Protein AF-0000000083256961 (afdb_homodimer)

Sequence (188 aa):
MKYIPSKFSRWLTNYGMLPKDVIYDYPRVTMIGNIHLYIENHKGLLSFNETTITVKQDQGKIIIQGKQLVIKNLLAEEIVIEGVIDHVSWESSTMKYIPSKFSRWLTNYGMLPKDVIYDYPRVTMIGNIHLYIENHKGLLSFNETTITVKQDQGKIIIQGKQLVIKNLLAEEIVIEGVIDHVSWESST

Secondary structure (DSSP, 8-state):
------HHHHHHHS-S---HHHHHHS-EEEEETTTEEEEES---EEEE-SSEEEEEETTEEEEEEEEEEEEEEEETTEEEEEEEEEEEEEEE--/------HHHHHHHS-S---HHHHHHS-EEEEETTTEEEEES---EEEE-SSEEEEEETTEEEEEEEEEEEEEEEETTEEEEEEEEEEEEEEE--

Solvent-accessible surface area (backbone atoms only — not comparable to full-atom values): 9956 Å² total; per-residue (Å²): 133,82,75,69,68,52,81,62,55,63,51,62,73,51,78,58,81,66,54,67,69,56,63,65,70,31,37,32,41,38,28,48,52,51,41,36,37,37,36,30,56,45,70,49,76,74,45,75,49,44,44,40,36,30,33,32,37,90,67,24,35,37,40,38,32,40,41,68,40,42,78,76,38,82,51,83,56,37,36,32,37,37,33,43,50,35,35,40,32,51,44,70,61,127,130,82,75,69,68,52,83,61,56,64,53,61,70,52,79,60,82,67,54,66,69,56,62,66,70,32,38,32,40,38,27,48,53,52,41,36,37,37,36,30,56,47,71,49,76,74,46,76,50,45,44,40,36,30,33,31,38,93,68,22,33,37,42,38,32,39,42,67,40,41,80,76,38,83,52,83,55,36,35,31,37,35,33,44,50,34,34,39,34,53,45,71,60,126

Radius of gyration: 16.5 Å; Cα contacts (8 Å, |Δi|>4): 415; chains: 2; bounding box: 36×58×37 Å

Foldseek 3Di:
DPPPPPPVVVCVVPPDDPDPVVVQCDWDWDDDQQFKIKIFNWPAWDDDDQAWTWTHDPFFIKIWGDGRKDWDDDDPGMTMIGDGTDDIDTDGDD/DPPPPPPVVVCVVPPDDPDPVVVQCDWDWDDDAQFKIKIFNWPAWDDDDQAWTWTHHPFFIKIWGDGRKDWDDDDPGMTMIGDGTDDIDTDGDD

Nearest PDB structures (foldseek):
  3ipf-assembly3_B  TM=9.556E-01  e=8.268E-04  Desulfitobacterium hafniense Y51
  3ipf-assembly2_A  TM=9.547E-01  e=1.086E-03  Desulfitobacterium hafniense Y51
  2ks0-assembly1_B  TM=7.762E-01  e=1.333E-02  Desulfitobacterium hafniense Y51
  5y6f-assembly1_A  TM=4.371E-01  e=9.894E-01  Escherichia coli K-12
  3ipf-assembly3_B  TM=9.556E-01  e=7.173E-04  Desulfitobacterium hafniense Y51

InterPro domains:
  IPR022476 Spore protein YabP/YqfC [PF07873] (28-92)
  IPR022477 Sporulation protein YqfC [TIGR02856] (10-91)
  IPR038705 YabP superfamily [G3DSA:2.60.40.2000] (36-90)

pLDDT: mean 80.2, std 20.06, range [33.22, 98.19]

Structure (mmCIF, N/CA/C/O backbone):
data_AF-0000000083256961-model_v1
#
loop_
_entity.id
_entity.type
_entity.pdbx_description
1 polymer 'Sporulation protein YqfC'
#
loop_
_atom_site.group_PDB
_atom_site.id
_atom_site.type_symbol
_atom_site.label_atom_id
_atom_site.label_alt_id
_atom_site.label_comp_id
_atom_site.label_asym_id
_atom_site.label_entity_id
_atom_site.label_seq_id
_atom_site.pdbx_PDB_ins_code
_atom_site.Cartn_x
_atom_site.Cartn_y
_atom_site.Cartn_z
_atom_site.occupancy
_atom_site.B_iso_or_equiv
_atom_site.auth_seq_id
_atom_site.auth_comp_id
_atom_site.auth_asym_id
_atom_site.auth_atom_id
_atom_site.pdbx_PDB_model_num
ATOM 1 N N . MET A 1 1 ? 4.371 33 2.996 1 33.22 1 MET A N 1
ATOM 2 C CA . MET A 1 1 ? 3.594 31.797 3.332 1 33.22 1 MET A CA 1
ATOM 3 C C . MET A 1 1 ? 4.508 30.641 3.723 1 33.22 1 MET A C 1
ATOM 5 O O . MET A 1 1 ? 5.34 30.203 2.926 1 33.22 1 MET A O 1
ATOM 9 N N . LYS A 1 2 ? 4.895 30.562 5.012 1 34.59 2 LYS A N 1
ATOM 10 C CA . LYS A 1 2 ? 5.902 29.672 5.566 1 34.59 2 LYS A CA 1
ATOM 11 C C . LYS A 1 2 ? 5.547 28.203 5.305 1 34.59 2 LYS A C 1
ATOM 13 O O . LYS A 1 2 ? 4.449 27.766 5.641 1 34.59 2 LYS A O 1
ATOM 18 N N . TYR A 1 3 ? 5.926 27.75 4.262 1 36 3 TYR A N 1
ATOM 19 C CA . TYR A 1 3 ? 5.746 26.344 3.891 1 36 3 TYR A CA 1
ATOM 20 C C . TYR A 1 3 ? 6.086 25.422 5.055 1 36 3 TYR A C 1
ATOM 22 O O . TYR A 1 3 ? 7.25 25.328 5.457 1 36 3 TYR A O 1
ATOM 30 N N . ILE A 1 4 ? 5.254 25.406 6.07 1 36.66 4 ILE A N 1
ATOM 31 C CA . ILE A 1 4 ? 5.426 24.5 7.195 1 36.66 4 ILE A CA 1
ATOM 32 C C . ILE A 1 4 ? 5.754 23.094 6.68 1 36.66 4 ILE A C 1
ATOM 34 O O . ILE A 1 4 ? 4.938 22.469 5.996 1 36.66 4 ILE A O 1
ATOM 38 N N . PRO A 1 5 ? 7.004 22.828 6.555 1 44.22 5 PRO A N 1
ATOM 39 C CA . PRO A 1 5 ? 7.301 21.484 6.07 1 44.22 5 PRO A CA 1
ATOM 40 C C . PRO A 1 5 ? 6.523 20.406 6.82 1 44.22 5 PRO A C 1
ATOM 42 O O . PRO A 1 5 ? 6.199 20.578 7.996 1 44.22 5 PRO A O 1
ATOM 45 N N . SER A 1 6 ? 5.629 19.734 6.262 1 46.56 6 SER A N 1
ATOM 46 C CA . SER A 1 6 ? 4.91 18.703 6.992 1 46.56 6 SER A CA 1
ATOM 47 C C . SER A 1 6 ? 5.855 17.891 7.875 1 46.56 6 SER A C 1
ATOM 49 O O . SER A 1 6 ? 7.059 17.844 7.613 1 46.56 6 SER A O 1
ATOM 51 N N . LYS A 1 7 ? 5.438 17.766 9.141 1 46.03 7 LYS A N 1
ATOM 52 C CA . LYS A 1 7 ? 6.188 17 10.133 1 46.03 7 LYS A CA 1
ATOM 53 C C . LYS A 1 7 ? 6.918 15.828 9.484 1 46.03 7 LYS A C 1
ATOM 55 O O . LYS A 1 7 ? 7.906 15.336 10.023 1 46.03 7 LYS A O 1
ATOM 60 N N . PHE A 1 8 ? 6.367 15.484 8.352 1 50.19 8 PHE A N 1
ATOM 61 C CA . PHE A 1 8 ? 6.945 14.305 7.715 1 50.19 8 PHE A CA 1
ATOM 62 C C . PHE A 1 8 ? 8.273 14.648 7.051 1 50.19 8 PHE A C 1
ATOM 64 O O . PHE A 1 8 ? 9.195 13.828 7.027 1 50.19 8 PHE A O 1
ATOM 71 N N . SER A 1 9 ? 8.367 15.781 6.477 1 51.47 9 SER A N 1
ATOM 72 C CA . SER A 1 9 ? 9.531 16.156 5.68 1 51.47 9 SER A CA 1
ATOM 73 C C . SER A 1 9 ? 10.812 16.078 6.5 1 51.47 9 SER A C 1
ATOM 75 O O . SER A 1 9 ? 11.867 15.719 5.973 1 51.47 9 SER A O 1
ATOM 77 N N . ARG A 1 10 ? 10.539 16.531 7.73 1 46.16 10 ARG A N 1
ATOM 78 C CA . ARG A 1 10 ? 11.805 16.625 8.461 1 46.16 10 ARG A CA 1
ATOM 79 C C . ARG A 1 10 ? 12.438 15.234 8.609 1 46.16 10 ARG A C 1
ATOM 81 O O . ARG A 1 10 ? 13.664 15.102 8.602 1 46.16 10 ARG A O 1
ATOM 88 N N . TRP A 1 11 ? 11.508 14.328 8.805 1 46.84 11 TRP A N 1
ATOM 89 C CA . TRP A 1 11 ? 12.07 13.031 9.164 1 46.84 11 TRP A CA 1
ATOM 90 C C . TRP A 1 11 ? 12.773 12.398 7.965 1 46.84 11 TRP A C 1
ATOM 92 O O . TRP A 1 11 ? 13.742 11.656 8.125 1 46.84 11 TRP A O 1
ATOM 102 N N . LEU A 1 12 ? 12.328 12.703 6.727 1 50.28 12 LEU A N 1
ATOM 103 C CA . LEU A 1 12 ? 12.977 12.086 5.574 1 50.28 12 LEU A CA 1
ATOM 104 C C . LEU A 1 12 ? 14.469 12.398 5.566 1 50.28 12 LEU A C 1
ATOM 106 O O . LEU A 1 12 ? 15.273 11.602 5.062 1 50.28 12 LEU A O 1
ATOM 110 N N . THR A 1 13 ? 14.648 13.594 5.773 1 46.91 13 THR A N 1
ATOM 111 C CA . THR A 1 13 ? 16.047 13.953 5.523 1 46.91 13 THR A CA 1
ATOM 112 C C . THR A 1 13 ? 16.984 13.031 6.297 1 46.91 13 THR A C 1
ATOM 114 O O . THR A 1 13 ? 18 12.586 5.762 1 46.91 13 THR A O 1
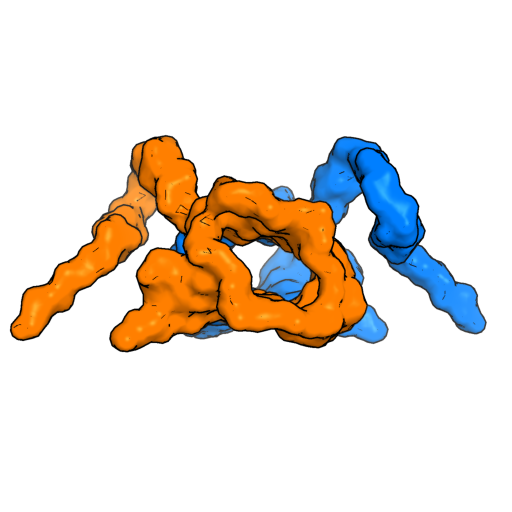ATOM 117 N N . ASN A 1 14 ? 16.797 12.969 7.699 1 47.41 14 ASN A N 1
ATOM 118 C CA . ASN A 1 14 ? 17.781 12.203 8.438 1 47.41 14 ASN A CA 1
ATOM 119 C C . ASN A 1 14 ? 17.344 10.758 8.641 1 47.41 14 ASN A C 1
ATOM 121 O O . ASN A 1 14 ? 16.219 10.508 9.094 1 47.41 14 ASN A O 1
ATOM 125 N N . TYR A 1 15 ? 17.625 9.898 7.727 1 46.94 15 TYR A N 1
ATOM 126 C CA . TYR A 1 15 ? 17.328 8.477 7.805 1 46.94 15 TYR A CA 1
ATOM 127 C C . TYR A 1 15 ? 17.312 8 9.25 1 46.94 15 TYR A C 1
ATOM 129 O O . TYR A 1 15 ? 17.297 6.797 9.516 1 46.94 15 TYR A O 1
ATOM 137 N N . GLY A 1 16 ? 17.531 8.883 10.148 1 51.03 16 GLY A N 1
ATOM 138 C CA . GLY A 1 16 ? 17.578 8.242 11.453 1 51.03 16 GLY A CA 1
ATOM 139 C C . GLY A 1 16 ? 16.297 7.527 11.82 1 51.03 16 GLY A C 1
ATOM 140 O O . GLY A 1 16 ? 15.336 7.516 11.047 1 51.03 16 GLY A O 1
ATOM 141 N N . MET A 1 17 ? 16.312 6.863 13 1 51.34 17 MET A N 1
ATOM 142 C CA . MET A 1 17 ? 15.266 6.066 13.633 1 51.34 17 MET A CA 1
ATOM 143 C C . MET A 1 17 ? 14.055 6.926 13.969 1 51.34 17 MET A C 1
ATOM 145 O O . MET A 1 17 ? 14.164 7.902 14.719 1 51.34 17 MET A O 1
ATOM 149 N N . LEU A 1 18 ? 13.234 7.113 13 1 53.03 18 LEU A N 1
ATOM 150 C CA . LEU A 1 18 ? 11.992 7.75 13.422 1 53.03 18 LEU A CA 1
ATOM 151 C C . LEU A 1 18 ? 11.578 7.266 14.812 1 53.03 18 LEU A C 1
ATOM 153 O O . LEU A 1 18 ? 11.734 6.082 15.133 1 53.03 18 LEU A O 1
ATOM 157 N N . PRO A 1 19 ? 11.508 8.242 15.711 1 56.62 19 PRO A N 1
ATOM 158 C CA . PRO A 1 19 ? 10.883 7.762 16.938 1 56.62 19 PRO A CA 1
ATOM 159 C C . PRO A 1 19 ? 9.641 6.902 16.688 1 56.62 19 PRO A C 1
ATOM 161 O O . PRO A 1 19 ? 8.906 7.152 15.727 1 56.62 19 PRO A O 1
ATOM 164 N N . LYS A 1 20 ? 9.641 5.82 17.281 1 56.66 20 LYS A N 1
ATOM 165 C CA . LYS A 1 20 ? 8.539 4.859 17.188 1 56.66 20 LYS A CA 1
ATOM 166 C C . LYS A 1 20 ? 7.188 5.559 17.234 1 56.66 20 LYS A C 1
ATOM 168 O O . LYS A 1 20 ? 6.242 5.145 16.578 1 56.66 20 LYS A O 1
ATOM 173 N N . ASP A 1 21 ? 7.188 6.652 18.109 1 56.31 21 ASP A N 1
ATOM 174 C CA . ASP A 1 21 ? 5.906 7.332 18.297 1 56.31 21 ASP A CA 1
ATOM 175 C C . ASP A 1 21 ? 5.434 7.957 16.984 1 56.31 21 ASP A C 1
ATOM 177 O O . ASP A 1 21 ? 4.23 8.008 16.703 1 56.31 21 ASP A O 1
ATOM 181 N N . VAL A 1 22 ? 6.277 8.477 16.203 1 58.16 22 VAL A N 1
ATOM 182 C CA . VAL A 1 22 ? 5.938 9.141 14.953 1 58.16 22 VAL A CA 1
ATOM 183 C C . VAL A 1 22 ? 5.488 8.102 13.922 1 58.16 22 VAL A C 1
ATOM 185 O O . VAL A 1 22 ? 4.516 8.328 13.195 1 58.16 22 VAL A O 1
ATOM 188 N N . ILE A 1 23 ? 6.25 7.07 13.953 1 60.84 23 ILE A N 1
ATOM 189 C CA . ILE A 1 23 ? 5.922 5.992 13.023 1 60.84 23 ILE A CA 1
ATOM 190 C C . ILE A 1 23 ? 4.484 5.527 13.266 1 60.84 23 ILE A C 1
ATOM 192 O O . ILE A 1 23 ? 3.742 5.285 12.312 1 60.84 23 ILE A O 1
ATOM 196 N N . TYR A 1 24 ? 4.141 5.695 14.562 1 58.81 24 TYR A N 1
ATOM 197 C CA . TYR A 1 24 ? 2.842 5.148 14.938 1 58.81 24 TYR A CA 1
ATOM 198 C C . TYR A 1 24 ? 1.719 6.121 14.594 1 58.81 24 TYR A C 1
ATOM 200 O O . TYR A 1 24 ? 0.574 5.707 14.391 1 58.81 24 TYR A O 1
ATOM 208 N N . ASP A 1 25 ? 2.045 7.453 14.539 1 67.25 25 ASP A N 1
ATOM 209 C CA . ASP A 1 25 ? 0.99 8.438 14.312 1 67.25 25 ASP A CA 1
ATOM 210 C C . ASP A 1 25 ? 0.799 8.703 12.82 1 67.25 25 ASP A C 1
ATOM 212 O O . ASP A 1 25 ? -0.104 9.445 12.43 1 67.25 25 ASP A O 1
ATOM 216 N N . TYR A 1 26 ? 1.511 8.039 12.133 1 72.94 26 TYR A N 1
ATOM 217 C CA . TYR A 1 26 ? 1.396 8.258 10.695 1 72.94 26 TYR A CA 1
ATOM 218 C C . TYR A 1 26 ? 0.514 7.195 10.047 1 72.94 26 TYR A C 1
ATOM 220 O O . TYR A 1 26 ? 0.458 6.059 10.516 1 72.94 26 TYR A O 1
ATOM 228 N N . PRO A 1 27 ? -0.212 7.719 9.008 1 82.31 27 PRO A N 1
ATOM 229 C CA . PRO A 1 27 ? -1.016 6.719 8.297 1 82.31 27 PRO A CA 1
ATOM 230 C C . PRO A 1 27 ? -0.19 5.523 7.828 1 82.31 27 PRO A C 1
ATOM 232 O O . PRO A 1 27 ? 0.958 5.688 7.406 1 82.31 27 PRO A O 1
ATOM 235 N N 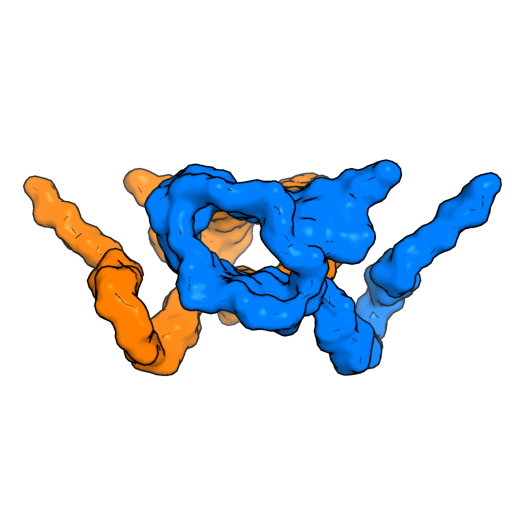. ARG A 1 28 ? -0.602 4.418 8.125 1 90.81 28 ARG A N 1
ATOM 236 C CA . ARG A 1 28 ? 0.048 3.176 7.719 1 90.81 28 ARG A CA 1
ATOM 237 C C . ARG A 1 28 ? -0.875 2.332 6.848 1 90.81 28 ARG A C 1
ATOM 239 O O . ARG A 1 28 ? -2.033 2.102 7.199 1 90.81 28 ARG A O 1
ATOM 246 N N . VAL A 1 29 ? -0.41 1.979 5.742 1 93.88 29 VAL A N 1
ATOM 247 C CA . VAL A 1 29 ? -1.169 1.149 4.812 1 93.88 29 VAL A CA 1
ATOM 248 C C . VAL A 1 29 ? -0.43 -0.165 4.57 1 93.88 29 VAL A C 1
ATOM 250 O O . VAL A 1 29 ? 0.725 -0.165 4.137 1 93.88 29 VAL A O 1
ATOM 253 N N . THR A 1 30 ? -1.049 -1.289 4.914 1 93.19 30 THR A N 1
ATOM 254 C CA . THR A 1 30 ? -0.446 -2.605 4.738 1 93.19 30 THR A CA 1
ATOM 255 C C . THR A 1 30 ? -1.279 -3.463 3.791 1 93.19 30 THR A C 1
ATOM 257 O O . THR A 1 30 ? -2.477 -3.654 4.012 1 93.19 30 THR A O 1
ATOM 260 N N . MET A 1 31 ? -0.624 -3.934 2.799 1 92.69 31 MET A N 1
ATOM 261 C CA . MET A 1 31 ? -1.285 -4.828 1.853 1 92.69 31 MET A CA 1
ATOM 262 C C . MET A 1 31 ? -0.704 -6.234 1.938 1 92.69 31 MET A C 1
ATOM 264 O O . MET A 1 31 ? 0.516 -6.41 1.927 1 92.69 31 MET A O 1
ATOM 268 N N . ILE A 1 32 ? -1.564 -7.133 2.098 1 87.88 32 ILE A N 1
ATOM 269 C CA . ILE A 1 32 ? -1.183 -8.539 2.059 1 87.88 32 ILE A CA 1
ATOM 270 C C . ILE A 1 32 ? -1.682 -9.172 0.761 1 87.88 32 ILE A C 1
ATOM 272 O O . ILE A 1 32 ? -2.891 -9.297 0.548 1 87.88 32 ILE A O 1
ATOM 276 N N . GLY A 1 33 ? -0.624 -9.617 0.032 1 84.69 33 GLY A N 1
ATOM 277 C CA . GLY A 1 33 ? -1.051 -9.945 -1.319 1 84.69 33 GLY A CA 1
ATOM 278 C C . GLY A 1 33 ? -1.703 -8.773 -2.037 1 84.69 33 GLY A C 1
ATOM 279 O O . GLY A 1 33 ? -1.306 -7.625 -1.848 1 84.69 33 GLY A O 1
ATOM 280 N N . ASN A 1 34 ? -2.51 -8.953 -2.951 1 87.94 34 ASN A N 1
ATOM 281 C CA . ASN A 1 34 ? -3.311 -7.902 -3.574 1 87.94 34 ASN A CA 1
ATOM 282 C C . ASN A 1 34 ? -4.797 -8.078 -3.273 1 87.94 34 ASN A C 1
ATOM 284 O O . ASN A 1 34 ? -5.648 -7.73 -4.094 1 87.94 34 ASN A O 1
ATOM 288 N N . ILE A 1 35 ? -5.07 -8.688 -2.039 1 87.06 35 ILE A N 1
ATOM 289 C CA . ILE A 1 35 ? -6.449 -9.055 -1.742 1 87.06 35 ILE A CA 1
ATOM 290 C C . ILE A 1 35 ? -6.883 -8.414 -0.423 1 87.06 35 ILE A C 1
ATOM 292 O O . ILE A 1 35 ? -8.078 -8.328 -0.132 1 87.06 35 ILE A O 1
ATOM 296 N N . HIS A 1 36 ? -5.949 -8.086 0.459 1 90.62 36 HIS A N 1
ATOM 297 C CA . HIS A 1 36 ? -6.266 -7.484 1.75 1 90.62 36 HIS A CA 1
ATOM 298 C C . HIS A 1 36 ? -5.484 -6.191 1.964 1 90.62 36 HIS A C 1
ATOM 300 O O . HIS A 1 36 ? -4.266 -6.156 1.765 1 90.62 36 HIS A O 1
ATOM 306 N N . LEU A 1 37 ? -6.211 -5.199 2.359 1 94.19 37 LEU A N 1
ATOM 307 C CA . LEU A 1 37 ? -5.582 -3.914 2.65 1 94.19 37 LEU A CA 1
ATOM 308 C C . LEU A 1 37 ? -6 -3.404 4.027 1 94.19 37 LEU A C 1
ATOM 310 O O . LEU A 1 37 ? -7.191 -3.393 4.352 1 94.19 37 LEU A O 1
ATOM 314 N N . TYR A 1 38 ? -5.047 -3.076 4.805 1 93.81 38 TYR A N 1
ATOM 315 C CA . TYR A 1 38 ? -5.258 -2.498 6.129 1 93.81 38 TYR A CA 1
ATOM 316 C C . TYR A 1 38 ? -4.801 -1.045 6.168 1 93.81 38 TYR A C 1
ATOM 318 O O . TYR A 1 38 ? -3.664 -0.734 5.805 1 93.81 38 TYR A O 1
ATOM 326 N N . ILE A 1 39 ? -5.648 -0.138 6.551 1 94.31 39 ILE A N 1
ATOM 327 C CA . ILE A 1 39 ? -5.301 1.272 6.68 1 94.31 39 ILE A CA 1
ATOM 328 C C . ILE A 1 39 ? -5.453 1.713 8.133 1 94.31 39 ILE A C 1
ATOM 330 O O . ILE A 1 39 ? -6.527 1.565 8.719 1 94.31 39 ILE A O 1
ATOM 334 N N . GLU A 1 40 ? -4.375 2.197 8.68 1 89.88 40 GLU A N 1
ATOM 335 C CA . GLU A 1 40 ? -4.352 2.689 10.055 1 89.88 40 GLU A CA 1
ATOM 336 C C . GLU A 1 40 ? -4.289 4.215 10.094 1 89.88 40 GLU A C 1
ATOM 338 O O . GLU A 1 40 ? -3.801 4.844 9.148 1 89.88 40 GLU A O 1
ATOM 343 N N . ASN A 1 41 ? -4.773 4.719 11.133 1 87.88 41 ASN A N 1
ATOM 344 C CA . ASN A 1 41 ? -4.73 6.152 11.391 1 87.88 41 ASN A CA 1
ATOM 345 C C . ASN A 1 41 ? -5.41 6.945 10.281 1 87.88 41 ASN A C 1
ATOM 347 O O . ASN A 1 41 ? -4.828 7.891 9.742 1 87.88 41 ASN A O 1
ATOM 351 N N . HIS A 1 42 ? -6.469 6.41 9.898 1 89.69 42 HIS A N 1
ATOM 352 C CA . HIS A 1 42 ? -7.281 7.078 8.883 1 89.69 42 HIS A CA 1
ATOM 353 C C . HIS A 1 42 ? -8.227 8.094 9.516 1 89.69 42 HIS A C 1
ATOM 355 O O . HIS A 1 42 ? -8.398 8.109 10.734 1 89.69 42 HIS A O 1
ATOM 361 N N . LYS A 1 43 ? -8.789 8.969 8.688 1 90.5 43 LYS A N 1
ATOM 362 C CA . LYS A 1 43 ? -9.703 10 9.172 1 90.5 43 LYS A CA 1
ATOM 363 C C . LYS A 1 43 ? -11.125 9.75 8.664 1 90.5 43 LYS A C 1
ATOM 365 O O . LYS A 1 43 ? -11.953 10.656 8.672 1 90.5 43 LYS A O 1
ATOM 370 N N . GLY A 1 44 ? -11.359 8.602 8.109 1 91.56 44 GLY A N 1
ATOM 371 C CA . GLY A 1 44 ? -12.703 8.234 7.672 1 91.56 44 GLY A CA 1
ATOM 372 C C . GLY A 1 44 ? -12.789 7.98 6.176 1 91.56 44 GLY A C 1
ATOM 373 O O . GLY A 1 44 ? -11.836 8.227 5.441 1 91.56 44 GLY A O 1
ATOM 374 N N . LEU A 1 45 ? -13.891 7.527 5.766 1 94.06 45 LEU A N 1
ATOM 375 C CA . LEU A 1 45 ? -14.148 7.203 4.367 1 94.06 45 LEU A CA 1
ATOM 376 C C . LEU A 1 45 ? -14.766 8.391 3.639 1 94.06 45 LEU A C 1
ATOM 378 O O . LEU A 1 45 ? -15.633 9.078 4.188 1 94.06 45 LEU A O 1
ATOM 382 N N . LEU A 1 46 ? -14.336 8.68 2.475 1 95.56 46 LEU A N 1
ATOM 383 C CA . LEU A 1 46 ? -14.93 9.734 1.653 1 95.56 46 LEU A CA 1
ATOM 384 C C . LEU A 1 46 ? -15.906 9.141 0.636 1 95.56 46 LEU A C 1
ATOM 386 O O . LEU A 1 46 ? -16.938 9.742 0.336 1 95.56 46 LEU A O 1
ATOM 390 N N . SER A 1 47 ? -15.594 8.031 0.078 1 96.56 47 SER A N 1
ATOM 391 C CA . SER A 1 47 ? -16.438 7.352 -0.894 1 96.56 47 SER A CA 1
ATOM 392 C C . SER A 1 47 ? -16.078 5.875 -1.015 1 96.56 47 SER A C 1
ATOM 394 O O . SER A 1 47 ? -14.961 5.48 -0.647 1 96.56 47 SER A O 1
ATOM 396 N N . PHE A 1 48 ? -17.141 5.113 -1.417 1 95.5 48 PHE A N 1
ATOM 397 C CA . PHE A 1 48 ? -16.859 3.691 -1.562 1 95.5 48 PHE A CA 1
ATOM 398 C C . PHE A 1 48 ? -17.844 3.039 -2.527 1 95.5 48 PHE A C 1
ATOM 400 O O . PHE A 1 48 ? -19.031 3.369 -2.531 1 95.5 48 PHE A O 1
ATOM 407 N N . ASN A 1 49 ? -17.266 2.307 -3.363 1 96.5 49 ASN A N 1
ATOM 408 C CA . ASN A 1 49 ? -18 1.35 -4.184 1 96.5 49 ASN A CA 1
ATOM 409 C C . ASN A 1 49 ? -17.172 0.095 -4.453 1 96.5 49 ASN A C 1
ATOM 411 O O . ASN A 1 49 ? -16.109 -0.083 -3.879 1 96.5 49 ASN A O 1
ATOM 415 N N . GLU A 1 50 ? -17.625 -0.67 -5.301 1 96.44 50 GLU A N 1
ATOM 416 C CA . GLU A 1 50 ? -17 -1.979 -5.457 1 96.44 50 GLU A CA 1
ATOM 417 C C . GLU A 1 50 ? -15.711 -1.877 -6.266 1 96.44 50 GLU A C 1
ATOM 419 O O . GLU A 1 50 ? -14.945 -2.838 -6.34 1 96.44 50 GLU A O 1
ATOM 424 N N . THR A 1 51 ? -15.469 -0.716 -6.852 1 97.94 51 THR A N 1
ATOM 425 C CA . THR A 1 51 ? -14.281 -0.609 -7.695 1 97.94 51 THR A CA 1
ATOM 426 C C . THR A 1 51 ? -13.328 0.449 -7.152 1 97.94 51 THR A C 1
ATOM 428 O O . THR A 1 51 ? -12.156 0.488 -7.531 1 97.94 51 THR A O 1
ATOM 431 N N . THR A 1 52 ? -13.859 1.33 -6.277 1 98.19 52 THR A N 1
ATOM 432 C CA . THR A 1 52 ? -13.031 2.422 -5.781 1 98.19 52 THR A CA 1
ATOM 433 C C . THR A 1 52 ? -13.414 2.787 -4.352 1 98.19 52 THR A C 1
ATOM 435 O O . THR A 1 52 ? -14.602 2.936 -4.039 1 98.19 52 THR A O 1
ATOM 438 N N . ILE A 1 53 ? -12.477 2.898 -3.479 1 97.69 53 ILE A N 1
ATOM 439 C CA . ILE A 1 53 ? -12.656 3.393 -2.117 1 97.69 53 ILE A CA 1
ATOM 440 C C . ILE A 1 53 ? -11.719 4.566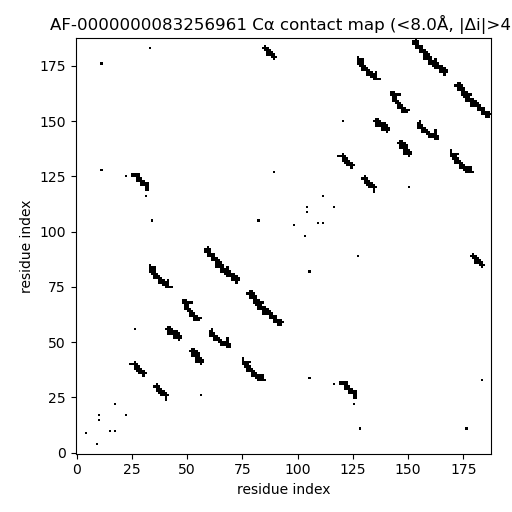 -1.862 1 97.69 53 ILE A C 1
ATOM 442 O O . ILE A 1 53 ? -10.523 4.488 -2.148 1 97.69 53 ILE A O 1
ATOM 446 N N . THR A 1 54 ? -12.219 5.625 -1.342 1 97.31 54 THR A N 1
ATOM 447 C CA . THR A 1 54 ? -11.414 6.801 -1.018 1 97.31 54 THR A CA 1
ATOM 448 C C . THR A 1 54 ? -11.422 7.062 0.486 1 97.31 54 THR A C 1
ATOM 450 O O . THR A 1 54 ? -12.492 7.227 1.086 1 97.31 54 THR A O 1
ATOM 453 N N . VAL A 1 55 ? -10.281 7.094 1.011 1 95.69 55 VAL A N 1
ATOM 454 C CA . VAL A 1 55 ? -10.125 7.266 2.451 1 95.69 55 VAL A CA 1
ATOM 455 C C . VAL A 1 55 ? -9.477 8.617 2.744 1 95.69 55 VAL A C 1
ATOM 457 O O . VAL A 1 55 ? -8.461 8.969 2.146 1 95.69 55 VAL A O 1
ATOM 460 N N . LYS A 1 56 ? -10.078 9.234 3.688 1 94.81 56 LYS A N 1
ATOM 461 C CA . LYS A 1 56 ? -9.562 10.539 4.086 1 94.81 56 LYS A CA 1
ATOM 462 C C . LYS A 1 56 ? -8.352 10.398 4.996 1 94.81 56 LYS A C 1
ATOM 464 O O . LYS A 1 56 ? -8.336 9.562 5.902 1 94.81 56 LYS A O 1
ATOM 469 N N . GLN A 1 57 ? -7.348 11.148 4.676 1 89.06 57 GLN A N 1
ATOM 470 C CA . GLN A 1 57 ? -6.172 11.273 5.527 1 89.06 57 GLN A CA 1
ATOM 471 C C . GLN A 1 57 ? -5.973 12.719 5.98 1 89.06 57 GLN A C 1
ATOM 473 O O . GLN A 1 57 ? -6.648 13.633 5.496 1 89.06 57 GLN A O 1
ATOM 478 N N . ASP A 1 58 ? -5.055 12.891 6.895 1 83.31 58 ASP A N 1
ATOM 479 C CA . ASP A 1 58 ? -4.82 14.227 7.422 1 83.31 58 ASP A CA 1
ATOM 480 C C . ASP A 1 58 ? -4.434 15.195 6.309 1 83.31 58 ASP A C 1
ATOM 482 O O . ASP A 1 58 ? -4.992 16.297 6.211 1 83.31 58 ASP A O 1
ATOM 486 N N . GLN A 1 59 ? -3.486 14.82 5.559 1 78.56 59 GLN A N 1
ATOM 487 C CA . GLN A 1 59 ? -2.99 15.711 4.516 1 78.56 59 GLN A CA 1
ATOM 488 C C . GLN A 1 59 ? -3.332 15.18 3.127 1 78.56 59 GLN A C 1
ATOM 490 O O . GLN A 1 59 ? -2.525 15.273 2.201 1 78.56 59 GLN A O 1
ATOM 495 N N . GLY A 1 60 ? -4.52 14.703 3.033 1 89.12 60 GLY A N 1
ATOM 496 C CA . GLY A 1 60 ? -4.902 14.219 1.718 1 89.12 60 GLY A CA 1
ATOM 497 C C . GLY A 1 60 ? -5.82 13.008 1.773 1 89.12 60 GLY A C 1
ATOM 498 O O . GLY A 1 60 ? -6.648 12.898 2.68 1 89.12 60 GLY A O 1
ATOM 499 N N . LYS A 1 61 ? -5.785 12.297 0.735 1 95.19 61 LYS A N 1
ATOM 500 C CA . LYS A 1 61 ? -6.641 11.117 0.65 1 95.19 61 LYS A CA 1
ATOM 501 C C . LYS A 1 61 ? -5.906 9.945 0.01 1 95.19 61 LYS A C 1
ATOM 503 O O . LYS A 1 61 ? -4.934 10.141 -0.722 1 95.19 61 LYS A O 1
ATOM 508 N N . ILE A 1 62 ? -6.332 8.852 0.332 1 95.19 62 ILE A N 1
ATOM 509 C CA . ILE A 1 62 ? -5.871 7.613 -0.278 1 95.19 62 ILE A CA 1
ATOM 510 C C . ILE A 1 62 ? -6.973 7.031 -1.162 1 95.19 62 ILE A C 1
ATOM 512 O O . ILE A 1 62 ? -8.125 6.914 -0.733 1 95.19 62 ILE A O 1
ATOM 516 N N . ILE A 1 63 ? -6.621 6.711 -2.357 1 97.12 63 ILE A N 1
ATOM 517 C CA . ILE A 1 63 ? -7.586 6.137 -3.287 1 97.12 63 ILE A CA 1
ATOM 518 C C . ILE A 1 63 ? -7.199 4.699 -3.611 1 97.12 63 ILE A C 1
ATOM 520 O O . ILE A 1 63 ? -6.082 4.438 -4.066 1 97.12 63 ILE A O 1
ATOM 524 N N . ILE A 1 64 ? -8.102 3.779 -3.369 1 97.12 64 ILE A N 1
ATOM 525 C CA . ILE A 1 64 ? -7.898 2.357 -3.621 1 97.12 64 ILE A CA 1
ATOM 526 C C . ILE A 1 64 ? -8.789 1.904 -4.773 1 97.12 64 ILE A C 1
ATOM 528 O O . ILE A 1 64 ? -10.008 2.113 -4.746 1 97.12 64 ILE A O 1
ATOM 532 N N . GLN A 1 65 ? -8.242 1.321 -5.785 1 97.81 65 GLN A N 1
ATOM 533 C CA . GLN A 1 65 ? -8.992 0.84 -6.941 1 97.81 65 GLN A CA 1
ATOM 534 C C . GLN A 1 65 ? -8.773 -0.654 -7.156 1 97.81 65 GLN A C 1
ATOM 536 O O . GLN A 1 65 ? -7.656 -1.155 -6.98 1 97.81 65 GLN A O 1
ATOM 541 N N . GLY A 1 66 ? -9.789 -1.312 -7.562 1 97 66 GLY A N 1
ATOM 542 C CA . GLY A 1 66 ? -9.711 -2.744 -7.812 1 97 66 GLY A CA 1
ATOM 543 C C . GLY A 1 66 ? -11.047 -3.352 -8.203 1 97 66 GLY A C 1
ATOM 544 O O . GLY A 1 66 ? -11.82 -2.736 -8.938 1 97 66 GLY A O 1
ATOM 545 N N . LYS A 1 67 ? -11.141 -4.57 -7.852 1 95.88 67 LYS A N 1
ATOM 546 C CA . LYS A 1 67 ? -12.359 -5.305 -8.188 1 95.88 67 LYS A CA 1
ATOM 547 C C . LYS A 1 67 ? -12.984 -5.934 -6.945 1 95.88 67 LYS A C 1
ATOM 549 O O . LYS A 1 67 ? -12.273 -6.473 -6.094 1 95.88 67 LYS A O 1
ATOM 554 N N . GLN A 1 68 ? -14.375 -5.836 -6.863 1 96.62 68 GLN A N 1
ATOM 555 C CA . GLN A 1 68 ? -15.141 -6.465 -5.797 1 96.62 68 GLN A CA 1
ATOM 556 C C . GLN A 1 68 ? -14.625 -6.047 -4.422 1 96.62 68 GLN A C 1
ATOM 558 O O . GLN A 1 68 ? -14.406 -6.895 -3.553 1 96.62 68 GLN A O 1
ATOM 563 N N . LEU A 1 69 ? -14.328 -4.777 -4.305 1 95.88 69 LEU A N 1
ATOM 564 C CA . LEU A 1 69 ? -13.836 -4.246 -3.039 1 95.88 69 LEU A CA 1
ATOM 565 C C . LEU A 1 69 ? -14.938 -4.238 -1.984 1 95.88 69 LEU A C 1
ATOM 567 O O . LEU A 1 69 ? -16.062 -3.824 -2.264 1 95.88 69 LEU A O 1
ATOM 571 N N . VAL A 1 70 ? -14.57 -4.699 -0.827 1 95.81 70 VAL A N 1
ATOM 572 C CA . VAL A 1 70 ? -15.492 -4.719 0.302 1 95.81 70 VAL A CA 1
ATOM 573 C C . VAL A 1 70 ? -14.789 -4.211 1.557 1 95.81 70 VAL A C 1
ATOM 575 O O . VAL A 1 70 ? -13.641 -4.586 1.828 1 95.81 70 VAL A O 1
ATOM 578 N N . ILE A 1 71 ? -15.461 -3.398 2.291 1 95.31 71 ILE A N 1
ATOM 579 C CA . ILE A 1 71 ? -14.93 -2.963 3.58 1 95.31 71 ILE A CA 1
ATOM 580 C C . ILE A 1 71 ? -15.273 -3.994 4.652 1 95.31 71 ILE A C 1
ATOM 582 O O . ILE A 1 71 ? -16.438 -4.191 4.988 1 95.31 71 ILE A O 1
ATOM 586 N N . LYS A 1 72 ? -14.32 -4.551 5.219 1 92.56 72 LYS A N 1
ATOM 587 C CA . LYS A 1 72 ? -14.531 -5.625 6.184 1 92.56 72 LYS A CA 1
ATOM 588 C C . LYS A 1 72 ? -14.617 -5.074 7.605 1 92.56 72 LYS A C 1
ATOM 590 O O . LYS A 1 72 ? -15.367 -5.602 8.438 1 92.56 72 LYS A O 1
ATOM 595 N N . ASN A 1 73 ? -13.773 -4.152 7.855 1 90.19 73 ASN A N 1
ATOM 596 C CA . ASN A 1 73 ? -13.75 -3.51 9.164 1 90.19 73 ASN A CA 1
ATOM 597 C C . ASN A 1 73 ? -13.555 -2.002 9.039 1 90.19 73 ASN A C 1
ATOM 599 O O . ASN A 1 73 ? -12.734 -1.539 8.25 1 90.19 73 ASN A O 1
ATOM 603 N N . LEU A 1 74 ? -14.398 -1.336 9.773 1 90.62 74 LEU A N 1
ATOM 604 C CA . LEU A 1 74 ? -14.305 0.119 9.797 1 90.62 74 LEU A CA 1
ATOM 605 C C . LEU A 1 74 ? -14.312 0.637 11.234 1 90.62 74 LEU A C 1
ATOM 607 O O . LEU A 1 74 ? -15.352 1.087 11.727 1 90.62 74 LEU A O 1
ATOM 611 N N . LEU A 1 75 ? -13.234 0.486 11.867 1 86.06 75 LEU A N 1
ATOM 612 C CA . LEU A 1 75 ? -13.07 1.008 13.219 1 86.06 75 LEU A CA 1
ATOM 613 C C . LEU A 1 75 ? -12.398 2.375 13.195 1 86.06 75 LEU A C 1
ATOM 615 O O . LEU A 1 75 ? -11.82 2.771 12.18 1 86.06 75 LEU A O 1
ATOM 619 N N . ALA A 1 76 ? -12.43 3.031 14.25 1 85.19 76 ALA A N 1
ATOM 620 C CA . ALA A 1 76 ? -11.906 4.391 14.359 1 85.19 76 ALA A CA 1
ATOM 621 C C . ALA A 1 76 ? -10.414 4.434 14.008 1 85.19 76 ALA A C 1
ATOM 623 O O . ALA A 1 76 ? -9.93 5.422 13.461 1 85.19 76 ALA A O 1
ATOM 624 N N . GLU A 1 77 ? -9.719 3.41 14.227 1 86.69 77 GLU A N 1
ATOM 625 C CA . GLU A 1 77 ? -8.266 3.467 14.078 1 86.69 77 GLU A CA 1
ATOM 626 C C . GLU A 1 77 ? -7.801 2.568 12.93 1 86.69 77 GLU A C 1
ATOM 628 O O . GLU A 1 77 ? -6.617 2.572 12.578 1 86.69 77 GLU A O 1
ATOM 633 N N . GLU A 1 78 ? -8.812 1.849 12.359 1 90.62 78 GLU A N 1
ATOM 634 C CA . GLU A 1 78 ? -8.391 0.875 11.359 1 90.62 78 GLU A CA 1
ATOM 635 C C . GLU A 1 78 ? -9.5 0.602 10.352 1 90.62 78 GLU A C 1
ATOM 637 O O . GLU A 1 78 ? -10.664 0.44 10.734 1 90.62 78 GLU A O 1
ATOM 642 N N . ILE A 1 79 ? -9.141 0.582 9.094 1 94.88 79 ILE A N 1
ATOM 643 C CA . ILE A 1 79 ? -10.016 0.13 8.023 1 94.88 79 ILE A CA 1
ATOM 644 C C . ILE A 1 79 ? -9.414 -1.101 7.348 1 94.88 79 ILE A C 1
ATOM 646 O O . ILE A 1 79 ? -8.227 -1.121 7.023 1 94.88 79 ILE A O 1
ATOM 650 N N . VAL A 1 80 ? -10.211 -2.125 7.219 1 94.12 80 VAL A N 1
ATOM 651 C CA . VAL A 1 80 ? -9.781 -3.314 6.488 1 94.12 80 VAL A CA 1
ATOM 652 C C . VAL A 1 80 ? -10.594 -3.455 5.203 1 94.12 80 VAL A C 1
ATOM 654 O O . VAL A 1 80 ? -11.828 -3.5 5.242 1 94.12 80 VAL A O 1
ATOM 657 N N . ILE A 1 81 ? -9.914 -3.541 4.121 1 95 81 ILE A N 1
ATOM 658 C CA . ILE A 1 81 ? -10.555 -3.678 2.818 1 95 81 ILE A CA 1
ATOM 659 C C . ILE A 1 81 ? -10.172 -5.016 2.191 1 95 81 ILE A C 1
ATOM 661 O O . ILE A 1 81 ? -9.008 -5.418 2.24 1 95 81 ILE A O 1
ATOM 665 N N . GLU A 1 82 ? -11.156 -5.672 1.674 1 94.19 82 GLU A N 1
ATOM 666 C CA . GLU A 1 82 ? -10.93 -6.934 0.974 1 94.19 82 GLU A CA 1
ATOM 667 C C . GLU A 1 82 ? -11.414 -6.859 -0.469 1 94.19 82 GLU A C 1
ATOM 669 O O . GLU A 1 82 ? -12.383 -6.152 -0.768 1 94.19 82 GLU A O 1
ATOM 674 N N . GLY A 1 83 ? -10.789 -7.578 -1.347 1 94.06 83 GLY A N 1
ATOM 675 C CA . GLY A 1 83 ? -11.023 -7.645 -2.779 1 94.06 83 GLY A CA 1
ATOM 676 C C . GLY A 1 83 ? -9.758 -7.848 -3.586 1 94.06 83 GLY A C 1
ATOM 677 O O . GLY A 1 83 ? -8.75 -8.328 -3.059 1 94.06 83 GLY A O 1
ATOM 678 N N . VAL A 1 84 ? -9.883 -7.645 -4.895 1 92.94 84 VAL A N 1
ATOM 679 C CA . VAL A 1 84 ? -8.68 -7.609 -5.727 1 92.94 84 VAL A CA 1
ATOM 680 C C . VAL A 1 84 ? -8.219 -6.168 -5.906 1 92.94 84 VAL A C 1
ATOM 682 O O . VAL A 1 84 ? -8.867 -5.383 -6.598 1 92.94 84 VAL A O 1
ATOM 685 N N . ILE A 1 85 ? -7.125 -5.871 -5.309 1 93.81 85 ILE A N 1
ATOM 686 C CA . ILE A 1 85 ? -6.645 -4.492 -5.324 1 93.81 85 ILE A CA 1
ATOM 687 C C . ILE A 1 85 ? -5.645 -4.312 -6.465 1 93.81 85 ILE A C 1
ATOM 689 O O . ILE A 1 85 ? -4.629 -5.012 -6.527 1 93.81 85 ILE A O 1
ATOM 693 N N . ASP A 1 86 ? -5.887 -3.322 -7.309 1 95.38 86 ASP A N 1
ATOM 694 C CA . ASP A 1 86 ? -5.051 -3.088 -8.484 1 95.38 86 ASP A CA 1
ATOM 695 C C . ASP A 1 86 ? -4.129 -1.89 -8.273 1 95.38 86 ASP A C 1
ATOM 697 O O . ASP A 1 86 ? -2.98 -1.894 -8.719 1 95.38 86 ASP A O 1
ATOM 701 N N . HIS A 1 87 ? -4.723 -0.92 -7.59 1 95.94 87 HIS A N 1
ATOM 702 C CA . HIS A 1 87 ? -3.996 0.34 -7.484 1 95.94 87 HIS A CA 1
ATOM 703 C C . HIS A 1 87 ? -4.289 1.037 -6.16 1 95.94 87 HIS A C 1
ATOM 705 O O . HIS A 1 87 ? -5.438 1.089 -5.723 1 95.94 87 HIS A O 1
ATOM 711 N N . VAL A 1 88 ? -3.262 1.58 -5.559 1 96.19 88 VAL A N 1
ATOM 712 C CA . VAL A 1 88 ? -3.402 2.488 -4.426 1 96.19 88 VAL A CA 1
ATOM 713 C C . VAL A 1 88 ? -2.658 3.791 -4.711 1 96.19 88 VAL A C 1
ATOM 715 O O . VAL A 1 88 ? -1.497 3.771 -5.129 1 96.19 88 VAL A O 1
ATOM 718 N N . SER A 1 89 ? -3.324 4.887 -4.465 1 96.31 89 SER A N 1
ATOM 719 C CA . SER A 1 89 ? -2.691 6.176 -4.73 1 96.31 89 SER A CA 1
ATOM 720 C C . SER A 1 89 ? -2.896 7.145 -3.57 1 96.31 89 SER A C 1
ATOM 722 O O . SER A 1 89 ? -3.885 7.043 -2.838 1 96.31 89 SER A O 1
ATOM 724 N N . TRP A 1 90 ? -1.933 7.926 -3.41 1 93.88 90 TRP A N 1
ATOM 725 C CA . TRP A 1 90 ? -1.979 8.992 -2.414 1 93.88 90 TRP A CA 1
ATOM 726 C C . TRP A 1 90 ? -2.064 10.359 -3.082 1 93.88 90 TRP A C 1
ATOM 728 O O . TRP A 1 90 ? -1.307 10.648 -4.012 1 93.88 90 TRP A O 1
ATOM 738 N N . GLU A 1 91 ? -3.057 11.086 -2.73 1 90.31 91 GLU A N 1
ATOM 739 C CA . GLU A 1 91 ? -3.234 12.43 -3.26 1 90.31 91 GLU A CA 1
ATOM 740 C C . GLU A 1 91 ? -3.219 13.469 -2.141 1 90.31 91 GLU A C 1
ATOM 742 O O . GLU A 1 91 ? -3.906 13.312 -1.13 1 90.31 91 GLU A O 1
ATOM 747 N N . SER A 1 92 ? -2.283 14.391 -2.232 1 81.06 92 SER A N 1
ATOM 748 C CA . SER A 1 92 ? -2.186 15.445 -1.222 1 81.06 92 SER A CA 1
ATOM 749 C C . SER A 1 92 ? -3.225 16.531 -1.457 1 81.06 92 SER A C 1
ATOM 751 O O . SER A 1 92 ? -3.576 16.828 -2.602 1 81.06 92 SER A O 1
ATOM 753 N N . SER A 1 93 ? -3.936 16.844 -0.384 1 69.44 93 SER A N 1
ATOM 754 C CA . SER A 1 93 ? -4.867 17.969 -0.5 1 69.44 93 SER A CA 1
ATOM 755 C C . SER A 1 93 ? -4.129 19.297 -0.529 1 69.44 93 SER A C 1
ATOM 757 O O . SER A 1 93 ? -3.223 19.531 0.272 1 69.44 93 SER A O 1
ATOM 759 N N . THR A 1 94 ? -3.861 19.859 -1.624 1 51.75 94 THR A N 1
ATOM 760 C CA . THR A 1 94 ? -3.383 21.234 -1.618 1 51.75 94 THR A CA 1
ATOM 761 C C . THR A 1 94 ? -4.301 22.125 -0.785 1 51.75 94 THR A C 1
ATOM 763 O O . THR A 1 94 ? -5.527 21.984 -0.834 1 51.75 94 THR A O 1
ATOM 766 N N . MET B 1 1 ? -8.938 -25.922 -19.656 1 33.88 1 MET B N 1
ATOM 767 C CA . MET B 1 1 ? -7.887 -25.094 -19.062 1 33.88 1 MET B CA 1
ATOM 768 C C . MET B 1 1 ? -8.172 -24.844 -17.578 1 33.88 1 MET B C 1
ATOM 770 O O . MET B 1 1 ? -9.203 -24.266 -17.234 1 33.88 1 MET B O 1
ATOM 774 N N . LYS B 1 2 ? -7.73 -25.797 -16.734 1 35 2 LYS B N 1
ATOM 775 C CA . LYS B 1 2 ? -8.062 -25.859 -15.32 1 35 2 LYS B CA 1
ATOM 776 C C . LYS B 1 2 ? -7.609 -24.594 -14.594 1 35 2 LYS B C 1
ATOM 778 O O . LYS B 1 2 ? -6.434 -24.234 -14.641 1 35 2 LYS B O 1
ATOM 783 N N . TYR B 1 3 ? -8.398 -23.641 -14.633 1 36.31 3 TYR B N 1
ATOM 784 C CA . TYR B 1 3 ? -8.148 -22.406 -13.914 1 36.31 3 TYR B CA 1
ATOM 785 C C . TYR B 1 3 ? -7.66 -22.672 -12.5 1 36.31 3 TYR B C 1
ATOM 787 O O . TYR B 1 3 ? -8.406 -23.188 -11.664 1 36.31 3 TYR B O 1
ATOM 795 N N . ILE B 1 4 ? -6.461 -23.125 -12.336 1 36.78 4 ILE B N 1
ATOM 796 C CA . ILE B 1 4 ? -5.848 -23.328 -11.023 1 36.78 4 ILE B CA 1
ATOM 797 C C . ILE B 1 4 ? -6.082 -22.094 -10.156 1 36.78 4 ILE B C 1
ATOM 799 O O . ILE B 1 4 ? -5.594 -21 -10.469 1 36.78 4 ILE B O 1
ATOM 803 N N . PRO B 1 5 ? -7.152 -22.141 -9.43 1 44.19 5 PRO B N 1
ATOM 804 C CA . PRO B 1 5 ? -7.359 -20.938 -8.609 1 44.19 5 PRO B CA 1
ATOM 805 C C . PRO B 1 5 ? -6.109 -20.547 -7.824 1 44.19 5 PRO B C 1
ATOM 807 O O . PRO B 1 5 ? -5.312 -21.406 -7.441 1 44.19 5 PRO B O 1
ATOM 810 N N . SER B 1 6 ? -5.488 -19.516 -8.094 1 46.44 6 SER B N 1
ATOM 811 C CA . SER B 1 6 ? -4.312 -19.125 -7.316 1 46.44 6 SER B CA 1
ATOM 812 C C . SER B 1 6 ? -4.535 -19.359 -5.824 1 46.44 6 SER B C 1
ATOM 814 O O . SER B 1 6 ? -5.676 -19.391 -5.355 1 46.44 6 SER B O 1
ATOM 816 N N . LYS B 1 7 ? -3.562 -20.062 -5.227 1 46.06 7 LYS B N 1
ATOM 817 C CA . LYS B 1 7 ? -3.59 -20.375 -3.797 1 46.06 7 LYS B CA 1
ATOM 818 C C . LYS B 1 7 ? -4.258 -19.25 -3.01 1 46.06 7 LYS B C 1
ATOM 820 O O . LYS B 1 7 ? -4.754 -19.469 -1.903 1 46.06 7 LYS B O 1
ATOM 825 N N . PHE B 1 8 ? -4.215 -18.094 -3.637 1 50.38 8 PHE B N 1
ATOM 826 C CA . PHE B 1 8 ? -4.746 -16.938 -2.91 1 50.38 8 PHE B CA 1
ATOM 827 C C . PHE B 1 8 ? -6.27 -16.969 -2.908 1 50.38 8 PHE B C 1
ATOM 829 O O . PHE B 1 8 ? -6.898 -16.562 -1.929 1 50.38 8 PHE B O 1
ATOM 836 N N . SER B 1 9 ? -6.863 -17.359 -3.963 1 51.56 9 SER B N 1
ATOM 837 C CA . SER B 1 9 ? -8.312 -17.281 -4.148 1 51.56 9 SER B CA 1
ATOM 838 C C . SER B 1 9 ? -9.047 -18.016 -3.041 1 51.56 9 SER B C 1
ATOM 840 O O . SER B 1 9 ? -10.133 -17.609 -2.627 1 51.56 9 SER B O 1
ATOM 842 N N . ARG B 1 10 ? -8.359 -19.141 -2.777 1 46.03 10 ARG B N 1
ATOM 843 C CA . ARG B 1 10 ? -9.172 -19.938 -1.85 1 46.03 10 ARG B CA 1
ATOM 844 C C . ARG B 1 10 ? -9.367 -19.188 -0.533 1 46.03 10 ARG B C 1
ATOM 846 O O . ARG B 1 10 ? -10.422 -19.297 0.096 1 46.03 10 ARG B O 1
ATOM 853 N N . TRP B 1 11 ? -8.273 -18.531 -0.21 1 46.5 11 TRP B N 1
ATOM 854 C CA . TRP B 1 11 ? -8.344 -17.969 1.139 1 46.5 11 TRP B CA 1
ATOM 855 C C . TRP B 1 11 ? -9.359 -16.828 1.203 1 46.5 11 TRP B C 1
ATOM 857 O O . TRP B 1 11 ? -9.969 -16.594 2.25 1 46.5 11 TRP B O 1
ATOM 867 N N . LEU B 1 12 ? -9.562 -16.094 0.075 1 50.12 12 LEU B N 1
ATOM 868 C CA . LEU B 1 12 ? -10.508 -14.984 0.134 1 50.12 12 LEU B CA 1
ATOM 869 C C . LEU B 1 12 ? -11.891 -15.477 0.565 1 50.12 12 LEU B C 1
ATOM 871 O O . LEU B 1 12 ? -12.664 -14.719 1.152 1 50.12 12 LEU B O 1
ATOM 875 N N . THR B 1 13 ? -12.172 -16.484 -0.064 1 46.69 13 THR B N 1
ATOM 876 C CA . THR B 1 13 ? -13.57 -16.812 0.163 1 46.69 13 THR B CA 1
ATOM 877 C C . THR B 1 13 ? -13.883 -16.859 1.656 1 46.69 13 THR B C 1
ATOM 879 O O . THR B 1 13 ? -14.922 -16.359 2.094 1 46.69 13 THR B O 1
ATOM 882 N N . ASN B 1 14 ? -13.125 -17.766 2.414 1 46.97 14 ASN B N 1
ATOM 883 C CA . ASN B 1 14 ? -13.555 -17.906 3.801 1 46.97 14 ASN B CA 1
ATOM 884 C C . ASN B 1 14 ? -12.805 -16.938 4.719 1 46.97 14 ASN B C 1
ATOM 886 O O . ASN B 1 14 ? -11.57 -16.875 4.688 1 46.97 14 ASN B O 1
ATOM 890 N N . TYR B 1 15 ? -13.289 -15.773 4.891 1 46.62 15 TYR B N 1
ATOM 891 C CA . TYR B 1 15 ? -12.711 -14.773 5.789 1 46.62 15 TYR B CA 1
ATOM 892 C C . TYR B 1 15 ? -11.992 -15.445 6.953 1 46.62 15 TYR B C 1
ATOM 894 O O . TYR B 1 15 ? -11.656 -14.781 7.941 1 46.62 15 TYR B O 1
ATOM 902 N N . GLY B 1 16 ? -11.977 -16.734 6.98 1 50.62 16 GLY B N 1
ATOM 903 C CA . GLY B 1 16 ? -11.359 -17.188 8.211 1 50.62 16 GLY B CA 1
ATOM 904 C C . GLY B 1 16 ? -9.922 -16.719 8.359 1 50.62 16 GLY B C 1
ATOM 905 O O . GLY B 1 16 ? -9.406 -15.992 7.512 1 50.62 16 GLY B O 1
ATOM 906 N N . MET B 1 17 ? -9.297 -17.109 9.508 1 51.59 17 MET B N 1
ATOM 907 C CA . MET B 1 17 ? -7.945 -16.812 9.977 1 51.59 17 MET B CA 1
ATOM 908 C C . MET B 1 17 ? -6.906 -17.422 9.039 1 51.59 17 MET B C 1
ATOM 910 O O . MET B 1 17 ? -6.871 -18.641 8.852 1 51.59 17 MET B O 1
ATOM 914 N N . LEU B 1 18 ? -6.613 -16.719 7.988 1 53.28 18 LEU B N 1
ATOM 915 C CA . LEU B 1 18 ? -5.469 -17.234 7.246 1 53.28 18 LEU B CA 1
ATOM 916 C C . LEU B 1 18 ? -4.414 -17.797 8.195 1 53.28 18 LEU B C 1
ATOM 918 O O . LEU B 1 18 ? -4.172 -17.234 9.266 1 53.28 18 LEU B O 1
ATOM 922 N N . PRO B 1 19 ? -4.168 -19.078 7.992 1 56.69 19 PRO B N 1
ATOM 923 C CA . PRO B 1 19 ? -2.994 -19.5 8.758 1 56.69 19 PRO B CA 1
ATOM 924 C C . PRO B 1 19 ? -1.84 -18.516 8.664 1 56.69 19 PRO B C 1
ATOM 926 O O . PRO B 1 19 ? -1.65 -17.875 7.621 1 56.69 19 PRO B O 1
ATOM 929 N N . LYS B 1 20 ? -1.36 -18.203 9.766 1 57 20 LYS B N 1
ATOM 930 C CA . LYS B 1 20 ? -0.238 -17.266 9.906 1 57 20 LYS B CA 1
ATOM 931 C C . LYS B 1 20 ? 0.837 -17.547 8.859 1 57 20 LYS B C 1
ATOM 933 O O . LYS B 1 20 ? 1.467 -16.625 8.344 1 57 20 LYS B O 1
ATOM 938 N N . ASP B 1 21 ? 1.004 -18.906 8.609 1 56.91 21 ASP B N 1
ATOM 939 C CA . ASP B 1 21 ? 2.066 -19.266 7.676 1 56.91 21 ASP B CA 1
ATOM 940 C C . ASP B 1 21 ? 1.792 -18.703 6.285 1 56.91 21 ASP B C 1
ATOM 942 O O . ASP B 1 21 ? 2.721 -18.328 5.562 1 56.91 21 ASP B O 1
ATOM 946 N N . VAL B 1 22 ? 0.602 -18.672 5.844 1 58.28 22 VAL B N 1
ATOM 947 C CA . VAL B 1 22 ? 0.23 -18.188 4.516 1 58.28 22 VAL B CA 1
ATOM 948 C C . VAL B 1 22 ? 0.395 -16.672 4.441 1 58.28 22 VAL B C 1
ATOM 9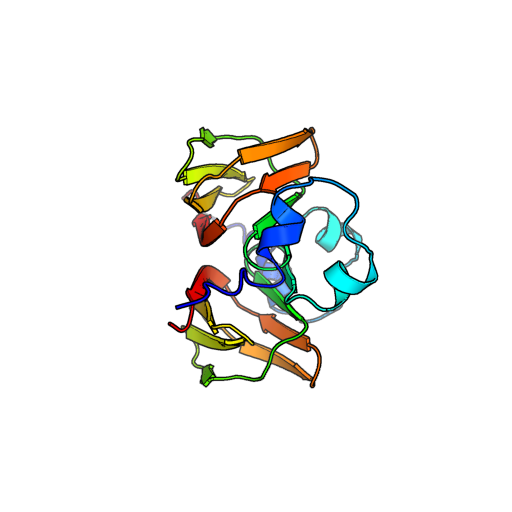50 O O . VAL B 1 22 ? 0.896 -16.156 3.445 1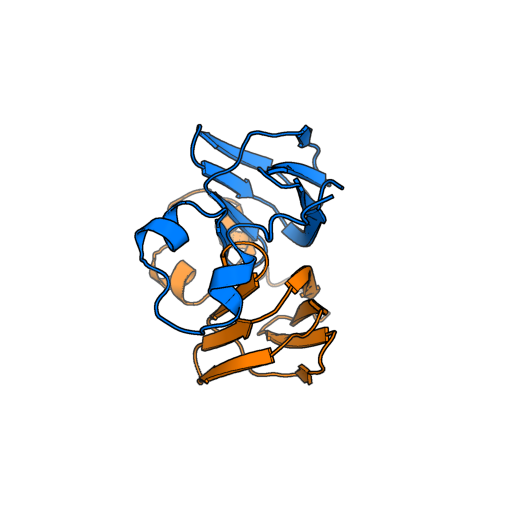 58.28 22 VAL B O 1
ATOM 953 N N . ILE B 1 23 ? -0.045 -16.125 5.512 1 61.03 23 ILE B N 1
ATOM 954 C CA . ILE B 1 23 ? 0.068 -14.672 5.578 1 61.03 23 ILE B CA 1
ATOM 955 C C . ILE B 1 23 ? 1.528 -14.258 5.406 1 61.03 23 ILE B C 1
ATOM 957 O O . ILE B 1 23 ? 1.828 -13.289 4.707 1 61.03 23 ILE B O 1
ATOM 961 N N . TYR B 1 24 ? 2.344 -15.219 5.902 1 59.22 24 TYR B N 1
ATOM 962 C CA . TYR B 1 24 ? 3.762 -14.875 5.938 1 59.22 24 TYR B CA 1
ATOM 963 C C . TYR B 1 24 ? 4.41 -15.102 4.574 1 59.22 24 TYR B C 1
ATOM 965 O O . TYR B 1 24 ? 5.43 -14.484 4.258 1 59.22 24 TYR B O 1
ATOM 973 N N . ASP B 1 25 ? 3.836 -16.031 3.758 1 67.25 25 ASP B N 1
ATOM 974 C CA . ASP B 1 25 ? 4.48 -16.359 2.492 1 67.25 25 ASP B CA 1
ATOM 975 C C . ASP B 1 25 ? 3.965 -15.477 1.359 1 67.25 25 ASP B C 1
ATOM 977 O O . ASP B 1 25 ? 4.441 -15.57 0.226 1 67.25 25 ASP B O 1
ATOM 981 N N . TYR B 1 26 ? 3.156 -14.68 1.738 1 72.88 26 TYR B N 1
ATOM 982 C CA . TYR B 1 26 ? 2.598 -13.82 0.702 1 72.88 26 TYR B CA 1
ATOM 983 C C . TYR B 1 26 ? 3.303 -12.469 0.678 1 72.88 26 TYR B C 1
ATOM 985 O O . TYR B 1 26 ? 3.77 -11.984 1.713 1 72.88 26 TYR B O 1
ATOM 993 N N . PRO B 1 27 ? 3.395 -11.969 -0.6 1 81.94 27 PRO B N 1
ATOM 994 C CA . PRO B 1 27 ? 3.99 -10.633 -0.667 1 81.94 27 PRO B CA 1
ATOM 995 C C . PRO B 1 27 ? 3.287 -9.625 0.243 1 81.94 27 PRO B C 1
ATOM 997 O O . PRO B 1 27 ? 2.062 -9.664 0.383 1 81.94 27 PRO B O 1
ATOM 1000 N N . ARG B 1 28 ? 3.99 -8.969 1.011 1 90.69 28 ARG B N 1
ATOM 1001 C CA . ARG B 1 28 ? 3.479 -7.949 1.916 1 90.69 28 ARG B CA 1
ATOM 1002 C C . ARG B 1 28 ? 4.086 -6.586 1.602 1 90.69 28 ARG B C 1
ATOM 1004 O O . ARG B 1 28 ? 5.309 -6.461 1.473 1 90.69 28 ARG B O 1
ATOM 1011 N N . VAL B 1 29 ? 3.279 -5.664 1.383 1 93.81 29 VAL B N 1
ATOM 1012 C CA . VAL B 1 29 ? 3.711 -4.301 1.097 1 93.81 29 VAL B CA 1
ATOM 1013 C C . VAL B 1 29 ? 3.197 -3.355 2.182 1 93.81 29 VAL B C 1
ATOM 1015 O O . VAL B 1 29 ? 1.99 -3.27 2.418 1 93.81 29 VAL B O 1
ATOM 1018 N N . THR B 1 30 ? 4.102 -2.689 2.912 1 93.19 30 THR B N 1
ATOM 1019 C CA . THR B 1 30 ? 3.736 -1.769 3.984 1 93.19 30 THR B CA 1
ATOM 1020 C C . THR B 1 30 ? 4.234 -0.359 3.678 1 93.19 30 THR B C 1
ATOM 1022 O O . THR B 1 30 ? 5.422 -0.153 3.43 1 93.19 30 THR B O 1
ATOM 1025 N N . MET B 1 31 ? 3.318 0.524 3.719 1 92.81 31 MET B N 1
ATOM 1026 C CA . MET B 1 31 ? 3.666 1.928 3.512 1 92.81 31 MET B CA 1
ATOM 1027 C C . MET B 1 31 ? 3.449 2.734 4.789 1 92.81 31 MET B C 1
ATOM 1029 O O . MET B 1 31 ? 2.395 2.635 5.418 1 92.81 31 MET B O 1
ATOM 1033 N N . ILE B 1 32 ? 4.449 3.414 5.152 1 88.19 32 ILE B N 1
ATOM 1034 C CA . ILE B 1 32 ? 4.355 4.348 6.273 1 88.19 32 ILE B CA 1
ATOM 1035 C C . ILE B 1 32 ? 4.363 5.781 5.75 1 88.19 32 ILE B C 1
ATOM 1037 O O . ILE B 1 32 ? 5.371 6.246 5.207 1 88.19 32 ILE B O 1
ATOM 1041 N N . GLY B 1 33 ? 3.197 6.391 6.062 1 85.12 33 GLY B N 1
ATOM 1042 C CA . GLY B 1 33 ? 3.062 7.637 5.324 1 85.12 33 GLY B CA 1
ATOM 1043 C C . GLY B 1 33 ? 3.127 7.449 3.818 1 85.12 33 GLY B C 1
ATOM 1044 O O . GLY B 1 33 ? 2.656 6.438 3.293 1 85.12 33 GLY B O 1
ATOM 1045 N N . ASN B 1 34 ? 3.48 8.375 3.08 1 87.94 34 ASN B N 1
ATOM 1046 C CA . ASN B 1 34 ? 3.738 8.234 1.65 1 87.94 34 ASN B CA 1
ATOM 1047 C C . ASN B 1 34 ? 5.219 8.422 1.326 1 87.94 34 ASN B C 1
ATOM 1049 O O . ASN B 1 34 ? 5.566 8.906 0.249 1 87.94 34 ASN B O 1
ATOM 1053 N N . ILE B 1 35 ? 6.086 8.023 2.35 1 87.06 35 ILE B N 1
ATOM 1054 C CA . ILE B 1 35 ? 7.504 8.328 2.199 1 87.06 35 ILE B CA 1
ATOM 1055 C C . ILE B 1 35 ? 8.328 7.051 2.334 1 87.06 35 ILE B C 1
ATOM 1057 O O . ILE B 1 35 ? 9.492 7.008 1.931 1 87.06 35 ILE B O 1
ATOM 1061 N N . HIS B 1 36 ? 7.812 6.039 3.008 1 90.69 36 HIS B N 1
ATOM 1062 C CA . HIS B 1 36 ? 8.531 4.785 3.195 1 90.69 36 HIS B CA 1
ATOM 1063 C C . HIS B 1 36 ? 7.688 3.596 2.746 1 90.69 36 HIS B C 1
ATOM 1065 O O . HIS B 1 36 ? 6.516 3.484 3.117 1 90.69 36 HIS B O 1
ATOM 1071 N N . LEU B 1 37 ? 8.312 2.762 1.967 1 94.19 37 LEU B N 1
ATOM 1072 C CA . LEU B 1 37 ? 7.645 1.551 1.507 1 94.19 37 LEU B CA 1
ATOM 1073 C C . LEU B 1 37 ? 8.5 0.319 1.772 1 94.19 37 LEU B C 1
ATOM 1075 O O . LEU B 1 37 ? 9.695 0.306 1.451 1 94.19 37 LEU B O 1
ATOM 1079 N N . TYR B 1 38 ? 7.934 -0.632 2.402 1 93.88 38 TYR B N 1
ATOM 1080 C CA . TYR B 1 38 ? 8.57 -1.914 2.68 1 93.88 38 TYR B CA 1
ATOM 1081 C C . TYR B 1 38 ? 7.914 -3.035 1.884 1 93.88 38 TYR B C 1
ATOM 1083 O O . TYR B 1 38 ? 6.695 -3.215 1.942 1 93.88 38 TYR B O 1
ATOM 1091 N N . ILE B 1 39 ? 8.656 -3.77 1.118 1 94.31 39 ILE B N 1
ATOM 1092 C CA . ILE B 1 39 ? 8.141 -4.902 0.355 1 94.31 39 ILE B CA 1
ATOM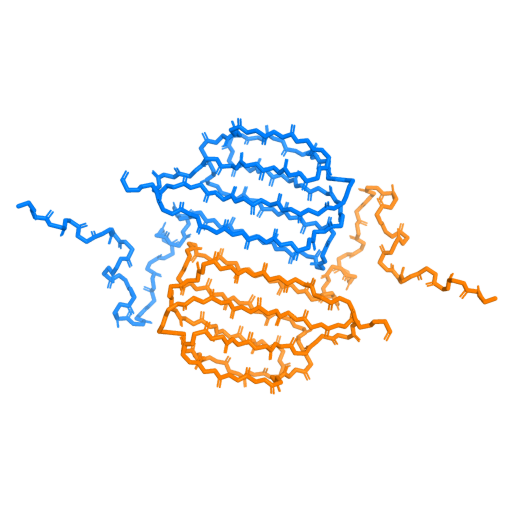 1093 C C . ILE B 1 39 ? 8.805 -6.191 0.825 1 94.31 39 ILE B C 1
ATOM 1095 O O . ILE B 1 39 ? 10.039 -6.297 0.817 1 94.31 39 ILE B O 1
ATOM 1099 N N . GLU B 1 40 ? 7.996 -7.125 1.251 1 89.81 40 GLU B N 1
ATOM 1100 C CA . GLU B 1 40 ? 8.469 -8.422 1.715 1 89.81 40 GLU B CA 1
ATOM 1101 C C . GLU B 1 40 ? 8.141 -9.523 0.703 1 89.81 40 GLU B C 1
ATOM 1103 O O . GLU B 1 40 ? 7.191 -9.398 -0.069 1 89.81 40 GLU B O 1
ATOM 1108 N N . ASN B 1 41 ? 8.922 -10.484 0.742 1 88.06 41 ASN B N 1
ATOM 1109 C CA . ASN B 1 41 ? 8.727 -11.672 -0.087 1 88.06 41 ASN B CA 1
ATOM 1110 C C . ASN B 1 41 ? 8.711 -11.32 -1.572 1 88.06 41 ASN B C 1
ATOM 1112 O O . ASN B 1 41 ? 7.789 -11.711 -2.295 1 88.06 41 ASN B O 1
ATOM 1116 N N . HIS B 1 42 ? 9.586 -10.477 -1.876 1 89.75 42 HIS B N 1
ATOM 1117 C CA . HIS B 1 42 ? 9.75 -10.078 -3.27 1 89.75 42 HIS B CA 1
ATOM 1118 C C . HIS B 1 42 ? 10.664 -11.039 -4.02 1 89.75 42 HIS B C 1
ATOM 1120 O O . HIS B 1 42 ? 11.344 -11.867 -3.402 1 89.75 42 HIS B O 1
ATOM 1126 N N . LYS B 1 43 ? 10.664 -10.977 -5.348 1 90.44 43 LYS B N 1
ATOM 1127 C CA . LYS B 1 43 ? 11.492 -11.852 -6.176 1 90.44 43 LYS B CA 1
ATOM 1128 C C . LYS B 1 43 ? 12.578 -11.055 -6.898 1 90.44 43 LYS B C 1
ATOM 1130 O O . LYS B 1 43 ? 13.148 -11.531 -7.883 1 90.44 43 LYS B O 1
ATOM 1135 N N . GLY B 1 44 ? 12.766 -9.82 -6.512 1 91.56 44 GLY B N 1
ATOM 1136 C CA . GLY B 1 44 ? 13.828 -9.008 -7.07 1 91.56 44 GLY B CA 1
ATOM 1137 C C . GLY B 1 44 ? 13.328 -7.777 -7.801 1 91.56 44 GLY B C 1
ATOM 1138 O O . GLY B 1 44 ? 12.117 -7.613 -7.988 1 91.56 44 GLY B O 1
ATOM 1139 N N . LEU B 1 45 ? 14.211 -6.973 -8.195 1 94.06 45 LEU B N 1
ATOM 1140 C CA . LEU B 1 45 ? 13.906 -5.727 -8.883 1 94.06 45 LEU B CA 1
ATOM 1141 C C . LEU B 1 45 ? 13.922 -5.93 -10.398 1 94.06 45 LEU B C 1
ATOM 1143 O O . LEU B 1 45 ? 14.805 -6.617 -10.922 1 94.06 45 LEU B O 1
ATOM 1147 N N . LEU B 1 46 ? 12.992 -5.398 -11.078 1 95.5 46 LEU B N 1
ATOM 1148 C CA . LEU B 1 46 ? 12.977 -5.438 -12.539 1 95.5 46 LEU B CA 1
ATOM 1149 C C . LEU B 1 46 ? 13.516 -4.137 -13.125 1 95.5 46 LEU B C 1
ATOM 1151 O O . LEU B 1 46 ? 14.195 -4.148 -14.156 1 9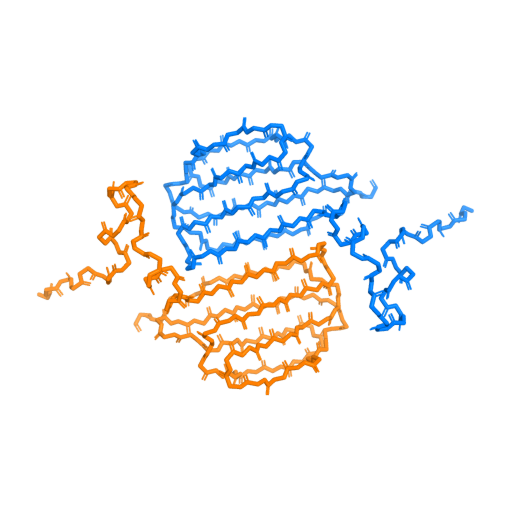5.5 46 LEU B O 1
ATOM 1155 N N . SER B 1 47 ? 13.211 -3.045 -12.555 1 96.56 47 SER B N 1
ATOM 1156 C CA . SER B 1 47 ? 13.672 -1.736 -13 1 96.56 47 SER B CA 1
ATOM 1157 C C . SER B 1 47 ? 13.562 -0.702 -11.883 1 96.56 47 SER B C 1
ATOM 1159 O O . SER B 1 47 ? 12.805 -0.887 -10.93 1 96.56 47 SER B O 1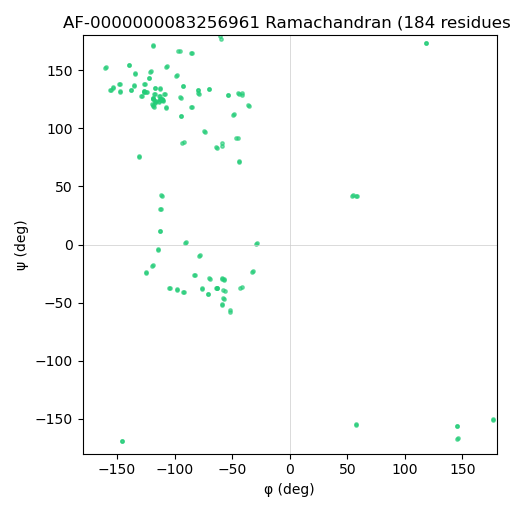
ATOM 1161 N N . PHE B 1 48 ? 14.484 0.301 -12.016 1 95.56 48 PHE B N 1
ATOM 1162 C CA . PHE B 1 48 ? 14.438 1.334 -10.984 1 95.56 48 PHE B CA 1
ATOM 1163 C C . PHE B 1 48 ? 15.023 2.641 -11.508 1 95.56 48 PHE B C 1
ATOM 1165 O O . PHE B 1 48 ? 16.016 2.635 -12.227 1 95.56 48 PHE B O 1
ATOM 1172 N N . ASN B 1 49 ? 14.297 3.641 -11.25 1 96.62 49 ASN B N 1
ATOM 1173 C CA . ASN B 1 49 ? 14.789 5.012 -11.367 1 96.62 49 ASN B CA 1
ATOM 1174 C C . ASN B 1 49 ? 14.172 5.918 -10.297 1 96.62 49 ASN B C 1
ATOM 1176 O O . ASN B 1 49 ? 13.5 5.438 -9.383 1 96.62 49 ASN B O 1
ATOM 1180 N N . GLU B 1 50 ? 14.367 7.125 -10.445 1 96.5 50 GLU B N 1
ATOM 1181 C CA . GLU B 1 50 ? 13.984 8.023 -9.359 1 96.5 50 GLU B CA 1
ATOM 1182 C C . GLU B 1 50 ? 12.477 8.273 -9.352 1 96.5 50 GLU B C 1
ATOM 1184 O O . GLU B 1 50 ? 11.945 8.859 -8.398 1 96.5 50 GLU B O 1
ATOM 1189 N N . THR B 1 51 ? 11.797 7.812 -10.398 1 98 51 THR B N 1
ATOM 1190 C CA . THR B 1 51 ? 10.367 8.102 -10.461 1 98 51 THR B CA 1
ATOM 1191 C C . THR B 1 51 ? 9.555 6.812 -10.477 1 98 51 THR B C 1
ATOM 1193 O O . THR B 1 51 ? 8.344 6.832 -10.227 1 98 51 THR B O 1
ATOM 1196 N N . THR B 1 52 ? 10.234 5.699 -10.812 1 98.19 52 THR B N 1
ATOM 1197 C CA . THR B 1 52 ? 9.5 4.441 -10.938 1 98.19 52 THR B CA 1
ATOM 1198 C C . THR B 1 52 ? 10.383 3.264 -10.531 1 98.19 52 THR B C 1
ATOM 1200 O O . THR B 1 52 ? 11.531 3.166 -10.945 1 98.19 52 THR B O 1
ATOM 1203 N N . ILE B 1 53 ? 9.891 2.396 -9.711 1 97.69 53 ILE B N 1
ATOM 1204 C CA . ILE B 1 53 ? 10.539 1.141 -9.344 1 97.69 53 ILE B CA 1
ATOM 1205 C C . ILE B 1 53 ? 9.594 -0.027 -9.617 1 97.69 53 ILE B C 1
ATOM 1207 O O . ILE B 1 53 ? 8.422 0.003 -9.219 1 97.69 53 ILE B O 1
ATOM 1211 N N . THR B 1 54 ? 10.055 -1.031 -10.258 1 97.25 54 THR B N 1
ATOM 1212 C CA . THR B 1 54 ? 9.266 -2.223 -10.547 1 97.25 54 THR B CA 1
ATOM 1213 C C . THR B 1 54 ? 9.867 -3.449 -9.867 1 97.25 54 THR B C 1
ATOM 1215 O O . THR B 1 54 ? 11.031 -3.781 -10.086 1 97.25 54 THR B O 1
ATOM 1218 N N . VAL B 1 55 ? 9.07 -4.047 -9.109 1 95.62 55 VAL B N 1
ATOM 1219 C CA . VAL B 1 55 ? 9.508 -5.199 -8.328 1 95.62 55 VAL B CA 1
ATOM 1220 C C . VAL B 1 55 ? 8.805 -6.461 -8.828 1 95.62 55 VAL B C 1
ATOM 1222 O O . VAL B 1 55 ? 7.586 -6.48 -8.977 1 95.62 55 VAL B O 1
ATOM 1225 N N . LYS B 1 56 ? 9.625 -7.426 -8.969 1 94.81 56 LYS B N 1
ATOM 1226 C CA . LYS B 1 56 ? 9.094 -8.703 -9.438 1 94.81 56 LYS B CA 1
ATOM 1227 C C . LYS B 1 56 ? 8.43 -9.469 -8.297 1 94.81 56 LYS B C 1
ATOM 1229 O O . LYS B 1 56 ? 8.969 -9.523 -7.184 1 94.81 56 LYS B O 1
ATOM 1234 N N . GLN B 1 57 ? 7.266 -9.945 -8.586 1 89 57 GLN B N 1
ATOM 1235 C CA . GLN B 1 57 ? 6.562 -10.852 -7.68 1 89 57 GLN B CA 1
ATOM 1236 C C . GLN B 1 57 ? 6.316 -12.203 -8.336 1 89 57 GLN B C 1
ATOM 1238 O O . GLN B 1 57 ? 6.551 -12.375 -9.531 1 89 57 GLN B O 1
ATOM 1243 N N . ASP B 1 58 ? 5.848 -13.133 -7.531 1 83.31 58 ASP B N 1
ATOM 1244 C CA . ASP B 1 58 ? 5.613 -14.469 -8.062 1 83.31 58 ASP B CA 1
ATOM 1245 C C . ASP B 1 58 ? 4.617 -14.445 -9.219 1 83.31 58 ASP B C 1
ATOM 1247 O O . ASP B 1 58 ? 4.867 -15.031 -10.273 1 83.31 58 ASP B O 1
ATOM 1251 N N . GLN B 1 59 ? 3.541 -13.836 -8.992 1 78.94 59 GLN B N 1
ATOM 1252 C CA . GLN B 1 59 ? 2.492 -13.82 -10.008 1 78.94 59 GLN B CA 1
ATOM 1253 C C . GLN B 1 59 ? 2.307 -12.414 -10.578 1 78.94 59 GLN B C 1
ATOM 1255 O O . GLN B 1 59 ? 1.179 -11.992 -10.844 1 78.94 59 GLN B O 1
ATOM 1260 N N . GLY B 1 60 ? 3.396 -11.797 -10.812 1 89.06 60 GLY B N 1
ATOM 1261 C CA . GLY B 1 60 ? 3.268 -10.469 -11.391 1 89.06 60 GLY B CA 1
ATOM 1262 C C . GLY B 1 60 ? 4.328 -9.5 -10.906 1 89.06 60 GLY B C 1
ATOM 1263 O O . GLY B 1 60 ? 5.469 -9.898 -10.656 1 89.06 60 GLY B O 1
ATOM 1264 N N . LYS B 1 61 ? 3.992 -8.297 -10.992 1 95.25 61 LYS B N 1
ATOM 1265 C CA . LYS B 1 61 ? 4.938 -7.258 -10.586 1 95.25 61 LYS B CA 1
ATOM 1266 C C . LYS B 1 61 ? 4.23 -6.141 -9.828 1 95.25 61 LYS B C 1
ATOM 1268 O O . LYS B 1 61 ? 3.021 -5.945 -9.977 1 95.25 61 LYS B O 1
ATOM 1273 N N . ILE B 1 62 ? 4.945 -5.52 -9.055 1 95.25 62 ILE B N 1
ATOM 1274 C CA . ILE B 1 62 ? 4.516 -4.32 -8.344 1 95.25 62 ILE B CA 1
ATOM 1275 C C . ILE B 1 62 ? 5.223 -3.096 -8.922 1 95.25 62 ILE B C 1
ATOM 1277 O O . ILE B 1 62 ? 6.445 -3.098 -9.078 1 95.25 62 ILE B O 1
ATOM 1281 N N . ILE B 1 63 ? 4.461 -2.115 -9.242 1 97.12 63 ILE B N 1
ATOM 1282 C CA . ILE B 1 63 ? 5.027 -0.888 -9.789 1 97.12 63 ILE B CA 1
ATOM 1283 C C . ILE B 1 63 ? 4.812 0.262 -8.805 1 97.12 63 ILE B C 1
ATOM 1285 O O . ILE B 1 63 ? 3.68 0.544 -8.406 1 97.12 63 ILE B O 1
ATOM 1289 N N . ILE B 1 64 ? 5.895 0.897 -8.398 1 97.12 64 ILE B N 1
ATOM 1290 C CA . ILE B 1 64 ? 5.871 2.02 -7.469 1 97.12 64 ILE B CA 1
ATOM 1291 C C . ILE B 1 64 ? 6.262 3.305 -8.195 1 97.12 64 ILE B C 1
ATOM 1293 O O . ILE B 1 64 ? 7.312 3.367 -8.836 1 97.12 64 ILE B O 1
ATOM 1297 N N . GLN B 1 65 ? 5.449 4.312 -8.141 1 97.88 65 GLN B N 1
ATOM 1298 C CA . GLN B 1 65 ? 5.715 5.59 -8.797 1 97.88 65 GLN B CA 1
ATOM 1299 C C . GLN B 1 65 ? 5.707 6.734 -7.785 1 97.88 65 GLN B C 1
ATOM 1301 O O . GLN B 1 65 ? 4.887 6.75 -6.863 1 97.88 65 GLN B O 1
ATOM 1306 N N . GLY B 1 66 ? 6.57 7.664 -7.992 1 97 66 GLY B N 1
ATOM 1307 C CA . GLY B 1 66 ? 6.664 8.812 -7.105 1 97 66 GLY B CA 1
ATOM 1308 C C . GLY B 1 66 ? 7.797 9.758 -7.469 1 97 66 GLY B C 1
ATOM 1309 O O . GLY B 1 66 ? 8.055 9.992 -8.648 1 97 66 GLY B O 1
ATOM 1310 N N . LYS B 1 67 ? 8.266 10.367 -6.453 1 95.88 67 LYS B N 1
ATOM 1311 C CA . LYS B 1 67 ? 9.344 11.336 -6.652 1 95.88 67 LYS B CA 1
ATOM 1312 C C . LYS B 1 67 ? 10.539 11.023 -5.754 1 95.88 67 LYS B C 1
ATOM 1314 O O . LYS B 1 67 ? 10.367 10.664 -4.586 1 95.88 67 LYS B O 1
ATOM 1319 N N . GLN B 1 68 ? 11.773 11.148 -6.363 1 96.56 68 GLN B N 1
ATOM 1320 C CA . GLN B 1 68 ? 13.031 10.984 -5.637 1 96.56 68 GLN B CA 1
ATOM 1321 C C . GLN B 1 68 ? 13.078 9.641 -4.914 1 96.56 68 GLN B C 1
ATOM 1323 O O . GLN B 1 68 ? 13.422 9.578 -3.73 1 96.56 68 GLN B O 1
ATOM 1328 N N . LEU B 1 69 ? 12.625 8.633 -5.602 1 95.88 69 LEU B N 1
ATOM 1329 C CA . LEU B 1 69 ? 12.617 7.289 -5.031 1 95.88 69 LEU B CA 1
ATOM 1330 C C . LEU B 1 69 ? 14.047 6.754 -4.895 1 95.88 69 LEU B C 1
ATOM 1332 O O . LEU B 1 69 ? 14.852 6.879 -5.82 1 95.88 69 LEU B O 1
ATOM 1336 N N . VAL B 1 70 ? 14.297 6.199 -3.752 1 95.88 70 VAL B N 1
ATOM 1337 C CA . VAL B 1 70 ? 15.602 5.598 -3.477 1 95.88 70 VAL B CA 1
ATOM 1338 C C . VAL B 1 70 ? 15.406 4.238 -2.809 1 95.88 70 VAL B C 1
ATOM 1340 O O . VAL B 1 70 ? 14.578 4.094 -1.906 1 95.88 70 VAL B O 1
ATOM 1343 N N . ILE B 1 71 ? 16.172 3.297 -3.232 1 95.31 71 ILE B N 1
ATOM 1344 C CA . ILE B 1 71 ? 16.156 1.998 -2.568 1 95.31 71 ILE B CA 1
ATOM 1345 C C . ILE B 1 71 ? 17.109 2.027 -1.369 1 95.31 71 ILE B C 1
ATOM 1347 O O . ILE B 1 71 ? 18.328 2.146 -1.532 1 95.31 71 ILE B O 1
ATOM 1351 N N . LYS B 1 72 ? 16.594 1.842 -0.25 1 92.69 72 LYS B N 1
ATOM 1352 C CA . LYS B 1 72 ? 17.391 1.953 0.968 1 92.69 72 LYS B CA 1
ATOM 1353 C C . LYS B 1 72 ? 17.969 0.6 1.372 1 92.69 72 LYS B C 1
ATOM 1355 O O . LYS B 1 72 ? 19.078 0.527 1.909 1 92.69 72 LYS B O 1
ATOM 1360 N N . ASN B 1 73 ? 17.156 -0.374 1.229 1 90.44 73 ASN B N 1
ATOM 1361 C CA . ASN B 1 73 ? 17.578 -1.735 1.545 1 90.44 73 ASN B CA 1
ATOM 1362 C C . ASN B 1 73 ? 17.078 -2.732 0.503 1 90.44 73 ASN B C 1
ATOM 1364 O O . ASN B 1 73 ? 15.93 -2.656 0.068 1 90.44 73 ASN B O 1
ATOM 1368 N N . LEU B 1 74 ? 18 -3.547 0.108 1 90.75 74 LEU B N 1
ATOM 1369 C CA . LEU B 1 74 ? 17.672 -4.59 -0.853 1 90.75 74 LEU B CA 1
ATOM 1370 C C . LEU B 1 74 ? 18.188 -5.945 -0.387 1 90.75 74 LEU B C 1
ATOM 1372 O O . LEU B 1 74 ? 19.25 -6.395 -0.829 1 90.75 74 LEU B O 1
ATOM 1376 N N . LEU B 1 75 ? 17.516 -6.504 0.529 1 86.69 75 LEU B N 1
ATOM 1377 C CA . LEU B 1 75 ? 17.844 -7.84 1.017 1 86.69 75 LEU B CA 1
ATOM 1378 C C . LEU B 1 75 ? 16.984 -8.898 0.338 1 86.69 75 LEU B C 1
ATOM 1380 O O . LEU B 1 75 ? 15.969 -8.57 -0.284 1 86.69 75 LEU B O 1
ATOM 1384 N N . ALA B 1 76 ? 17.328 -10.07 0.469 1 85.25 76 ALA B N 1
ATOM 1385 C CA . ALA B 1 76 ? 16.641 -11.188 -0.191 1 85.25 76 ALA B CA 1
ATOM 1386 C C . ALA B 1 76 ? 15.172 -11.25 0.214 1 85.25 76 ALA B C 1
ATOM 1388 O O . ALA B 1 76 ? 14.32 -11.648 -0.583 1 85.25 76 ALA B O 1
ATOM 1389 N N . GLU B 1 77 ? 14.844 -10.828 1.345 1 86.75 77 GLU B N 1
ATOM 1390 C CA . GLU B 1 77 ? 13.484 -11.023 1.84 1 86.75 77 GLU B CA 1
ATOM 1391 C C . GLU B 1 77 ? 12.758 -9.695 1.999 1 86.75 77 GLU B C 1
ATOM 1393 O O . GLU B 1 77 ? 11.562 -9.664 2.297 1 86.75 77 GLU B O 1
ATOM 1398 N N . GLU B 1 78 ? 13.547 -8.602 1.747 1 90.69 78 GLU B N 1
ATOM 1399 C CA . GLU B 1 78 ? 12.93 -7.309 2.027 1 90.69 78 GLU B CA 1
ATOM 1400 C C . GLU B 1 78 ? 13.539 -6.207 1.164 1 90.69 78 GLU B C 1
ATOM 1402 O O . GLU B 1 78 ? 14.766 -6.145 1.003 1 90.69 78 GLU B O 1
ATOM 1407 N N . ILE B 1 79 ? 12.695 -5.383 0.613 1 95 79 ILE B N 1
ATOM 1408 C CA . ILE B 1 79 ? 13.102 -4.156 -0.063 1 95 79 ILE B CA 1
ATOM 1409 C C . ILE B 1 79 ? 12.516 -2.947 0.659 1 95 79 ILE B C 1
ATOM 1411 O O . ILE B 1 79 ? 11.32 -2.934 0.99 1 95 79 ILE B O 1
ATOM 1415 N N . VAL B 1 80 ? 13.344 -2.002 0.959 1 94.19 80 VAL B N 1
ATOM 1416 C CA . VAL B 1 80 ? 12.875 -0.752 1.548 1 94.19 80 VAL B CA 1
ATOM 1417 C C . VAL B 1 80 ? 13.078 0.394 0.558 1 94.19 80 VAL B C 1
ATOM 1419 O O . VAL B 1 80 ? 14.195 0.626 0.089 1 94.19 80 VAL B O 1
ATOM 1422 N N . ILE B 1 81 ? 12.047 1.081 0.283 1 95.12 81 ILE B N 1
ATOM 1423 C CA . ILE B 1 81 ? 12.086 2.205 -0.646 1 95.12 81 ILE B CA 1
ATOM 1424 C C . ILE B 1 81 ? 11.727 3.496 0.089 1 95.12 81 ILE B C 1
ATOM 1426 O O . ILE B 1 81 ? 10.797 3.52 0.893 1 95.12 81 ILE B O 1
ATOM 1430 N N . GLU B 1 82 ? 12.508 4.5 -0.176 1 94.25 82 GLU B N 1
ATOM 1431 C CA . GLU B 1 82 ? 12.25 5.816 0.397 1 94.25 82 GLU B CA 1
ATOM 1432 C C . GLU B 1 82 ? 12.062 6.863 -0.694 1 94.25 82 GLU B C 1
ATOM 1434 O O . GLU B 1 82 ? 12.664 6.773 -1.764 1 94.25 82 GLU B O 1
ATOM 1439 N N . GLY B 1 83 ? 11.25 7.848 -0.431 1 94.19 83 GLY B N 1
ATOM 1440 C CA . GLY B 1 83 ? 10.867 8.938 -1.314 1 94.19 83 GLY B CA 1
ATOM 1441 C C . GLY B 1 83 ? 9.445 9.406 -1.104 1 94.19 83 GLY B C 1
ATOM 1442 O O . GLY B 1 83 ? 8.859 9.172 -0.043 1 94.19 83 GLY B O 1
ATOM 1443 N N . VAL B 1 84 ? 8.961 10.195 -2.057 1 93.06 84 VAL B N 1
ATOM 1444 C CA . VAL B 1 84 ? 7.543 10.523 -2.057 1 93.06 84 VAL B CA 1
ATOM 1445 C C . VAL B 1 84 ? 6.785 9.562 -2.969 1 93.06 84 VAL B C 1
ATOM 1447 O O . VAL B 1 84 ? 6.926 9.617 -4.191 1 93.06 84 VAL B O 1
ATOM 1450 N N . ILE B 1 85 ? 6.012 8.727 -2.373 1 93.88 85 ILE B N 1
ATOM 1451 C CA . ILE B 1 85 ? 5.32 7.695 -3.137 1 93.88 85 ILE B CA 1
ATOM 1452 C C . ILE B 1 85 ? 3.916 8.18 -3.496 1 93.88 85 ILE B C 1
ATOM 1454 O O . ILE B 1 85 ? 3.121 8.508 -2.615 1 93.88 85 ILE B O 1
ATOM 1458 N N . ASP B 1 86 ? 3.58 8.141 -4.781 1 95.38 86 ASP B N 1
ATOM 1459 C CA . ASP B 1 86 ? 2.299 8.641 -5.27 1 95.38 86 ASP B CA 1
ATOM 1460 C C . ASP B 1 86 ? 1.348 7.492 -5.594 1 95.38 86 ASP B C 1
ATOM 1462 O O . ASP B 1 86 ? 0.14 7.594 -5.367 1 95.38 86 ASP B O 1
ATOM 1466 N N . HIS B 1 87 ? 1.984 6.453 -6.125 1 95.94 87 HIS B N 1
ATOM 1467 C CA . HIS B 1 87 ? 1.146 5.375 -6.637 1 95.94 87 HIS B CA 1
ATOM 1468 C C . HIS B 1 87 ? 1.835 4.023 -6.484 1 95.94 87 HIS B C 1
ATOM 1470 O O . HIS B 1 87 ? 3.031 3.896 -6.754 1 95.94 87 HIS B O 1
ATOM 1476 N N . VAL B 1 88 ? 1.086 3.039 -6.082 1 96.19 88 VAL B N 1
ATOM 1477 C CA . VAL B 1 88 ? 1.52 1.646 -6.117 1 96.19 88 VAL B CA 1
ATOM 1478 C C . VAL B 1 88 ? 0.494 0.804 -6.875 1 96.19 88 VAL B C 1
ATOM 1480 O O . VAL B 1 88 ? -0.708 0.893 -6.609 1 96.19 88 VAL B O 1
ATOM 1483 N N . SER B 1 89 ? 0.972 -0.008 -7.781 1 96.25 89 SER B N 1
ATOM 1484 C CA . SER B 1 89 ? 0.055 -0.832 -8.562 1 96.25 89 SER B CA 1
ATOM 1485 C C . SER B 1 89 ? 0.55 -2.271 -8.656 1 96.25 89 SER B C 1
ATOM 1487 O O . SER B 1 89 ? 1.755 -2.525 -8.586 1 96.25 89 SER B O 1
ATOM 1489 N N . TRP B 1 90 ? -0.373 -3.107 -8.703 1 93.75 90 TRP B N 1
ATOM 1490 C CA . TRP B 1 90 ? -0.11 -4.531 -8.891 1 93.75 90 TRP B CA 1
ATOM 1491 C C . TRP B 1 90 ? -0.574 -4.996 -10.266 1 93.75 90 TRP B C 1
ATOM 1493 O O . TRP B 1 90 ? -1.695 -4.695 -10.68 1 93.75 90 TRP B O 1
ATOM 1503 N N . GLU B 1 91 ? 0.319 -5.555 -10.992 1 90.25 91 GLU B N 1
ATOM 1504 C CA . GLU B 1 91 ? 0.001 -6.086 -12.312 1 90.25 91 GLU B CA 1
ATOM 1505 C C . GLU B 1 91 ? 0.261 -7.586 -12.383 1 90.25 91 GLU B C 1
ATOM 1507 O O . GLU B 1 91 ? 1.327 -8.055 -11.977 1 90.25 91 GLU B O 1
ATOM 1512 N N . SER B 1 92 ? -0.785 -8.328 -12.68 1 81.12 92 SER B N 1
ATOM 1513 C CA . SER B 1 92 ? -0.644 -9.773 -12.781 1 81.12 92 SER B CA 1
ATOM 1514 C C . SER B 1 92 ? -0.037 -10.18 -14.117 1 81.12 92 SER B C 1
ATOM 1516 O O . SER B 1 92 ? -0.263 -9.516 -15.133 1 81.12 92 SER B O 1
ATOM 1518 N N . SER B 1 93 ? 0.984 -11.016 -14.023 1 69.88 93 SER B N 1
ATOM 1519 C CA . SER B 1 93 ? 1.536 -11.547 -15.266 1 69.88 93 SER B CA 1
ATOM 1520 C C . SER B 1 93 ? 0.619 -12.602 -15.867 1 69.88 93 SER B C 1
ATOM 1522 O O . SER B 1 93 ? 0.123 -13.484 -15.164 1 69.88 93 SER B O 1
ATOM 1524 N N . THR B 1 94 ? -0.203 -12.289 -16.797 1 51.75 94 THR B N 1
ATOM 1525 C CA . THR B 1 94 ? -0.891 -13.344 -17.531 1 51.75 94 THR B CA 1
ATOM 1526 C C . THR B 1 94 ? 0.103 -14.383 -18.047 1 51.75 94 THR B C 1
ATOM 1528 O O . THR B 1 94 ? 1.192 -14.031 -18.5 1 51.75 94 THR B O 1
#

Organism: NCBI:txid94136